Protein AF-A0A0C4F0B7-F1 (afdb_monomer_lite)

Foldseek 3Di:
DPDDQDADDLEEEAAADLQLDPDLVVSLVVLLSLQSRFDADDPVTWGKYKYKAFALDADPPDPCQPVPVQWAADDDPPDPPPPPDPPDPCPCSVVVSPDQKTWGKDFPPPPDPDDDPDPTDIDTGIGGHDYPCRVVVSNVVSCVVVVAAEEEPDPDDPDDPDDDFGKHKYWPDWDDDNRMTMTMITIHTD

Radius of gyration: 20.61 Å; chains: 1; bounding box: 49×37×73 Å

Sequence (190 aa):
LPFRSNLIFDFAISIATLHHLSTPERRLEAIKLLLSSVKPSHPSRTGRILIFVWAHEQGEKSRRKWAKGTLLPAPKLGSTASATSLEPDLENIEELANLQDVLVPWVLNNHADDKTTDKAKTYNRYYHLFREGELVELVKRAAESLELCFNQIDSNTPESPLSHQKDCCLIKGHGWEADNWWVEIELKTH

Secondary structure (DSSP, 8-state):
----TT--BSEEEEES-GGG--SHHHHHHHHHHHHHHBPPBBTTB--EEEEEEEBSS--TT-S--GGGTSSEEPPPTT-----S-----TT-HHHHHT-SEEEEEEE----------PPPPEEEEEEE-BPTTHHHHHHHHHHHHTT-EEEE--TT-------S---EEEEEEEEEETTEEEEEEEEE--

pLDDT: mean 78.86, std 17.58, range [38.69, 98.38]

Structure (mmCIF, N/CA/C/O backbone):
data_AF-A0A0C4F0B7-F1
#
_entry.id   AF-A0A0C4F0B7-F1
#
loop_
_atom_site.group_PDB
_atom_site.id
_atom_site.type_symbol
_atom_site.label_atom_id
_atom_site.label_alt_id
_atom_site.label_comp_id
_atom_site.label_asym_id
_atom_site.label_entity_id
_atom_site.label_seq_id
_atom_site.pdbx_PDB_ins_code
_atom_site.Cartn_x
_atom_site.Cartn_y
_atom_site.Cartn_z
_atom_site.occupancy
_atom_site.B_iso_or_equiv
_atom_site.auth_seq_id
_atom_site.auth_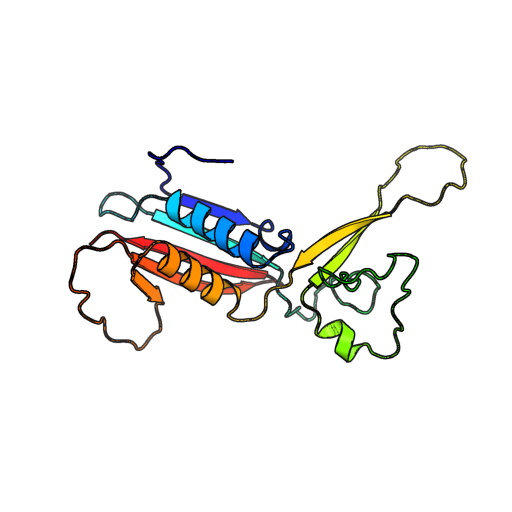comp_id
_atom_site.auth_asym_id
_atom_site.auth_atom_id
_atom_site.pdbx_PDB_model_num
ATOM 1 N N . LEU A 1 1 ? -7.246 12.871 -5.768 1.00 48.69 1 LEU A N 1
ATOM 2 C CA . LEU A 1 1 ? -8.590 13.469 -5.584 1.00 48.69 1 LEU A CA 1
ATOM 3 C C . LEU A 1 1 ? -8.616 14.058 -4.179 1.00 48.69 1 LEU A C 1
ATOM 5 O O . LEU A 1 1 ? -8.358 13.275 -3.274 1.00 48.69 1 LEU A O 1
ATOM 9 N N . PRO A 1 2 ? -8.830 15.368 -3.949 1.00 57.81 2 PRO A N 1
ATOM 10 C CA . PRO A 1 2 ? -8.998 15.846 -2.585 1.00 57.81 2 PRO A CA 1
ATOM 11 C C . PRO A 1 2 ? -10.421 15.501 -2.150 1.00 57.81 2 PRO A C 1
ATOM 13 O O . PRO A 1 2 ? -11.403 16.072 -2.629 1.00 57.81 2 PRO A O 1
ATOM 16 N N . PHE A 1 3 ? -10.531 14.481 -1.310 1.00 54.31 3 PHE A N 1
ATOM 17 C CA . PHE A 1 3 ? -11.787 14.132 -0.679 1.00 54.31 3 PHE A CA 1
ATOM 18 C C . PHE A 1 3 ? -12.158 15.226 0.353 1.00 54.31 3 PHE A C 1
ATOM 20 O O . PHE A 1 3 ? -11.281 15.889 0.906 1.00 54.31 3 PHE A O 1
ATOM 27 N N . ARG A 1 4 ? -13.456 15.487 0.560 1.00 54.03 4 ARG A N 1
ATOM 28 C CA . ARG A 1 4 ? -13.948 16.607 1.394 1.00 54.03 4 ARG A CA 1
ATOM 29 C C . ARG A 1 4 ? -13.562 16.433 2.873 1.00 54.03 4 ARG A C 1
ATOM 31 O O . ARG A 1 4 ? -13.409 15.323 3.342 1.00 54.03 4 ARG A O 1
ATOM 38 N N . SER A 1 5 ? -13.487 17.503 3.656 1.00 50.19 5 SER A N 1
ATOM 39 C CA . SER A 1 5 ? -13.136 17.451 5.092 1.00 50.19 5 SER A CA 1
ATOM 40 C C . SER A 1 5 ? -14.157 16.734 6.001 1.00 50.19 5 SER A C 1
ATOM 42 O O . SER A 1 5 ? -13.977 16.694 7.213 1.00 50.19 5 SER A O 1
ATOM 44 N N . ASN A 1 6 ? -15.231 16.167 5.442 1.00 58.88 6 ASN A N 1
ATOM 45 C CA . ASN A 1 6 ? -16.325 15.511 6.158 1.00 58.88 6 ASN A CA 1
ATOM 46 C C . ASN A 1 6 ? -16.545 14.041 5.737 1.00 58.88 6 ASN A C 1
ATOM 48 O O . ASN A 1 6 ? -17.692 13.603 5.666 1.00 58.88 6 ASN A O 1
ATOM 52 N N . LEU A 1 7 ? -15.488 13.291 5.399 1.00 63.59 7 LEU A N 1
ATOM 53 C CA . LEU A 1 7 ? -15.607 11.951 4.796 1.00 63.59 7 LEU A CA 1
ATOM 54 C C . LEU A 1 7 ? -16.152 10.863 5.725 1.00 63.59 7 LEU A C 1
ATOM 56 O O . LEU A 1 7 ? -16.103 10.938 6.949 1.00 63.59 7 LEU A O 1
ATOM 60 N N . ILE A 1 8 ? -16.774 9.877 5.071 1.00 70.25 8 ILE A N 1
ATOM 61 C CA . ILE A 1 8 ? -17.913 9.086 5.559 1.00 70.25 8 ILE A CA 1
ATOM 62 C C . ILE A 1 8 ? -17.734 7.593 5.222 1.00 70.25 8 ILE A C 1
ATOM 64 O O . ILE A 1 8 ? -18.722 6.871 5.169 1.00 70.25 8 ILE A O 1
ATOM 68 N N . PHE A 1 9 ? -16.526 7.113 4.924 1.00 87.31 9 PHE A N 1
ATOM 69 C CA . PHE A 1 9 ? -16.363 5.720 4.502 1.00 87.31 9 PHE A CA 1
ATOM 70 C C . PHE A 1 9 ? -16.172 4.789 5.699 1.00 87.31 9 PHE A C 1
ATOM 72 O O . PHE A 1 9 ? -15.381 5.082 6.594 1.00 87.31 9 PHE A O 1
ATOM 79 N N . ASP A 1 10 ? -16.879 3.661 5.688 1.00 89.19 10 ASP A N 1
ATOM 80 C CA . ASP A 1 10 ? -16.652 2.547 6.617 1.00 89.19 10 ASP A CA 1
ATOM 81 C C . ASP A 1 10 ? -15.453 1.683 6.163 1.00 89.19 10 ASP A C 1
ATOM 83 O O . ASP A 1 10 ? -14.787 1.026 6.963 1.00 89.19 10 ASP A O 1
ATOM 87 N N . PHE A 1 11 ? -15.136 1.692 4.862 1.00 92.44 11 PHE A N 1
ATOM 88 C CA . PHE A 1 11 ? -14.019 0.930 4.310 1.00 92.44 11 PHE A CA 1
ATOM 89 C C . PHE A 1 11 ? -13.284 1.647 3.171 1.00 92.44 11 PHE A C 1
ATOM 91 O O . PHE A 1 11 ? -13.884 2.400 2.403 1.00 92.44 11 PHE A O 1
ATOM 98 N N . ALA A 1 12 ? -11.991 1.353 3.018 1.00 94.00 12 ALA A N 1
ATOM 99 C CA . ALA A 1 12 ? -11.200 1.708 1.841 1.00 94.00 12 ALA A CA 1
ATOM 100 C C . ALA A 1 12 ? -10.333 0.532 1.370 1.00 94.00 12 ALA A C 1
ATOM 102 O O . ALA A 1 12 ? -9.819 -0.245 2.171 1.00 94.00 12 ALA A O 1
ATOM 103 N N . ILE A 1 13 ? -10.149 0.412 0.055 1.00 96.12 13 ILE A N 1
ATOM 104 C CA . ILE A 1 13 ? -9.278 -0.600 -0.552 1.00 96.12 13 ILE A CA 1
ATOM 105 C C . ILE A 1 13 ? -8.288 0.068 -1.504 1.00 96.12 13 ILE A C 1
ATOM 107 O O . ILE A 1 13 ? -8.651 0.953 -2.277 1.00 96.12 13 ILE A O 1
ATOM 111 N N . SER A 1 14 ? -7.031 -0.359 -1.454 1.00 97.06 14 SER A N 1
ATOM 112 C CA . SER A 1 14 ? -5.956 0.136 -2.311 1.00 97.06 14 SER A CA 1
ATOM 113 C C . SER A 1 14 ? -5.182 -1.048 -2.875 1.00 97.06 14 SER A C 1
ATOM 115 O O . SER A 1 14 ? -4.283 -1.583 -2.230 1.00 97.06 14 SER A O 1
ATOM 117 N N . ILE A 1 15 ? -5.577 -1.501 -4.066 1.00 96.56 15 ILE A N 1
ATOM 118 C CA 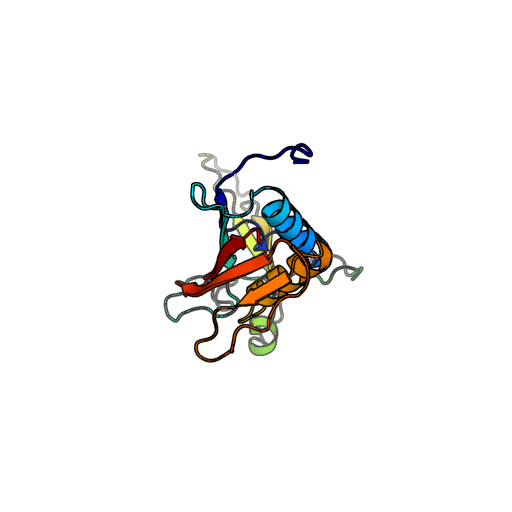. ILE A 1 15 ? -5.053 -2.723 -4.686 1.00 96.56 15 ILE A CA 1
ATOM 119 C C . ILE A 1 15 ? -4.206 -2.357 -5.897 1.00 96.56 15 ILE A C 1
ATOM 121 O O . ILE A 1 15 ? -4.723 -1.812 -6.869 1.00 96.56 15 ILE A O 1
ATOM 125 N N . ALA A 1 16 ? -2.916 -2.685 -5.850 1.00 92.25 16 ALA A N 1
ATOM 126 C CA . ALA A 1 16 ? -1.979 -2.501 -6.957 1.00 92.25 16 ALA A CA 1
ATOM 127 C C . ALA A 1 16 ? -1.878 -1.051 -7.484 1.00 92.25 16 ALA A C 1
ATOM 129 O O . ALA A 1 16 ? -1.759 -0.809 -8.682 1.00 92.25 16 ALA A O 1
ATOM 130 N N . THR A 1 17 ? -1.940 -0.070 -6.582 1.00 94.81 17 THR A N 1
ATOM 131 C CA . THR A 1 17 ? -1.864 1.362 -6.927 1.00 94.81 17 THR A CA 1
ATOM 132 C C . THR A 1 17 ? -0.620 2.035 -6.351 1.00 94.81 17 THR A C 1
ATOM 134 O O . THR A 1 17 ? 0.069 2.764 -7.059 1.00 94.81 17 THR A O 1
ATOM 137 N N . LEU A 1 18 ? -0.293 1.787 -5.079 1.00 96.31 18 LEU A N 1
ATOM 138 C CA . LEU A 1 18 ? 0.783 2.497 -4.373 1.00 96.31 18 LEU A CA 1
ATOM 139 C C . LEU A 1 18 ? 2.171 2.242 -4.955 1.00 96.31 18 LEU A C 1
ATOM 141 O O . LEU A 1 18 ? 2.994 3.154 -4.977 1.00 96.31 18 LEU A O 1
ATOM 145 N N . HIS A 1 19 ? 2.423 1.033 -5.459 1.00 94.75 19 HIS A N 1
ATOM 146 C CA . HIS A 1 19 ? 3.701 0.697 -6.083 1.00 94.75 19 HIS A CA 1
ATOM 147 C C . HIS A 1 19 ? 3.976 1.516 -7.352 1.00 94.75 19 HIS A C 1
ATOM 149 O O . HIS A 1 19 ? 5.110 1.577 -7.791 1.00 94.75 19 HIS A O 1
ATOM 155 N N . HIS A 1 20 ? 2.989 2.198 -7.934 1.00 95.25 20 HIS A N 1
ATOM 156 C CA . HIS A 1 20 ? 3.214 3.076 -9.084 1.00 95.25 20 HIS A CA 1
ATOM 157 C C . HIS A 1 20 ? 3.728 4.473 -8.713 1.00 95.25 20 HIS A C 1
ATOM 159 O O . HIS A 1 20 ? 4.054 5.270 -9.595 1.00 95.25 20 HIS A O 1
ATOM 165 N N . LEU A 1 21 ? 3.773 4.812 -7.424 1.00 95.81 21 LEU A N 1
ATOM 166 C CA . LEU A 1 21 ? 4.204 6.126 -6.962 1.00 95.81 21 LEU A CA 1
ATOM 167 C C . LEU A 1 21 ? 5.726 6.160 -6.804 1.00 95.81 21 LEU A C 1
ATOM 169 O O . LEU A 1 21 ? 6.298 5.488 -5.945 1.00 95.81 21 LEU A O 1
ATOM 173 N N . SER A 1 22 ? 6.357 6.999 -7.624 1.00 92.31 22 SER A N 1
ATOM 174 C CA . SER A 1 22 ? 7.811 7.046 -7.803 1.00 92.31 22 SER A CA 1
ATOM 175 C C . SER A 1 22 ? 8.615 7.676 -6.684 1.00 92.31 22 SER A C 1
ATOM 177 O O . SER A 1 22 ? 9.839 7.635 -6.732 1.00 92.31 22 SER A O 1
ATOM 179 N N . THR A 1 23 ? 7.962 8.295 -5.702 1.00 93.88 23 THR A N 1
ATOM 180 C CA . THR A 1 23 ? 8.671 8.913 -4.581 1.00 93.88 23 THR A CA 1
ATOM 181 C C . THR A 1 23 ? 8.103 8.418 -3.253 1.00 93.88 23 THR A C 1
ATOM 183 O O . THR A 1 23 ? 6.882 8.215 -3.154 1.00 93.88 23 THR A O 1
ATOM 186 N N . PRO A 1 24 ? 8.954 8.223 -2.229 1.00 95.44 24 PRO A N 1
ATOM 187 C CA . PRO A 1 24 ? 8.506 7.834 -0.894 1.00 95.44 24 PRO A CA 1
ATOM 188 C C . PRO A 1 24 ? 7.462 8.793 -0.312 1.00 95.44 24 PRO A C 1
ATOM 190 O O . PRO A 1 24 ? 6.503 8.355 0.318 1.00 95.44 24 PRO A O 1
ATOM 193 N N . GLU A 1 25 ? 7.592 10.093 -0.578 1.00 96.50 25 GLU A N 1
ATOM 194 C CA . GLU A 1 25 ? 6.699 11.142 -0.072 1.00 96.50 25 GLU A CA 1
ATOM 195 C C . GLU A 1 25 ? 5.295 10.989 -0.655 1.00 96.50 25 GLU A C 1
ATOM 197 O O . GLU A 1 25 ? 4.304 11.096 0.063 1.00 96.50 25 GLU A O 1
ATOM 202 N N . ARG A 1 26 ? 5.192 10.670 -1.952 1.00 96.38 26 ARG A N 1
ATOM 203 C CA . ARG A 1 26 ? 3.898 10.410 -2.595 1.00 96.38 26 ARG A CA 1
ATOM 204 C C . ARG A 1 26 ? 3.251 9.139 -2.057 1.00 96.38 26 ARG A C 1
ATOM 206 O O . ARG A 1 26 ? 2.032 9.118 -1.907 1.00 96.38 26 ARG A O 1
ATOM 213 N N . ARG A 1 27 ? 4.041 8.098 -1.760 1.00 97.56 27 ARG A N 1
ATOM 214 C CA . ARG A 1 27 ? 3.538 6.869 -1.119 1.00 97.56 27 ARG A CA 1
ATOM 215 C C . ARG A 1 27 ? 2.996 7.163 0.277 1.00 97.56 27 ARG A C 1
ATOM 217 O O . ARG A 1 27 ? 1.876 6.761 0.574 1.00 97.56 27 ARG A O 1
ATOM 224 N N . LEU A 1 28 ? 3.741 7.916 1.085 1.00 97.69 28 LEU A N 1
ATOM 225 C CA . LEU A 1 28 ? 3.319 8.338 2.421 1.00 97.69 28 LEU A CA 1
ATOM 226 C C . LEU A 1 28 ? 2.022 9.155 2.370 1.00 97.69 28 LEU A C 1
ATOM 228 O O . LEU A 1 28 ? 1.069 8.843 3.079 1.00 97.69 28 LEU A O 1
ATOM 232 N N . GLU A 1 29 ? 1.954 10.157 1.493 1.00 96.69 29 GLU A N 1
ATOM 233 C CA . GLU A 1 29 ? 0.767 11.003 1.351 1.00 96.69 29 GLU A CA 1
ATOM 234 C C . GLU A 1 29 ? -0.460 10.207 0.886 1.00 96.69 29 GLU A C 1
ATOM 236 O O . GLU A 1 29 ? -1.566 10.429 1.370 1.00 96.69 29 GLU A O 1
ATOM 241 N N . ALA A 1 30 ? -0.280 9.220 0.006 1.00 96.25 30 ALA A N 1
ATOM 242 C CA . ALA A 1 30 ? -1.370 8.342 -0.405 1.00 96.25 30 ALA A CA 1
ATOM 243 C C . ALA A 1 30 ? -1.920 7.498 0.760 1.00 96.25 30 ALA A C 1
ATOM 245 O O . ALA A 1 30 ? -3.137 7.346 0.867 1.00 96.25 30 ALA A O 1
ATOM 246 N N . ILE A 1 31 ? -1.060 6.993 1.655 1.00 96.88 31 ILE A N 1
ATOM 247 C CA . ILE A 1 31 ? -1.516 6.299 2.870 1.00 96.88 31 ILE A CA 1
ATOM 248 C C . ILE A 1 31 ? -2.231 7.261 3.817 1.00 96.88 31 ILE A C 1
ATOM 250 O O . ILE A 1 31 ? -3.301 6.923 4.317 1.00 96.88 31 ILE A O 1
ATOM 254 N N . LYS A 1 32 ? -1.697 8.470 4.028 1.00 94.81 32 LYS A N 1
ATOM 255 C CA . LYS A 1 32 ? -2.361 9.494 4.850 1.00 94.81 32 LYS A CA 1
ATOM 256 C C . LYS A 1 32 ? -3.768 9.783 4.338 1.00 94.81 32 LYS A C 1
ATOM 258 O O . LYS A 1 32 ? -4.714 9.780 5.116 1.00 94.81 32 LYS A O 1
ATOM 263 N N . LEU A 1 33 ? -3.928 9.939 3.023 1.00 92.88 33 LEU A N 1
ATOM 264 C CA . LEU A 1 33 ? -5.240 10.132 2.409 1.00 92.88 33 LEU A CA 1
ATOM 265 C C . LEU A 1 33 ? -6.180 8.945 2.647 1.00 92.88 33 LEU A C 1
ATOM 267 O O . LEU A 1 33 ? -7.361 9.174 2.893 1.00 92.88 33 LEU A O 1
ATOM 271 N N . LEU A 1 34 ? -5.695 7.698 2.604 1.00 93.19 34 LEU A N 1
ATOM 272 C CA . LEU A 1 34 ? -6.512 6.523 2.936 1.00 93.19 34 LEU A CA 1
ATOM 273 C C . LEU A 1 34 ? -6.967 6.553 4.400 1.00 93.19 34 LEU A C 1
ATOM 275 O O . LEU A 1 34 ? -8.160 6.402 4.659 1.00 93.19 34 LEU A O 1
ATOM 279 N N . LEU A 1 35 ? -6.041 6.803 5.332 1.00 92.25 35 LEU A N 1
ATOM 280 C CA . LEU A 1 35 ? -6.327 6.882 6.768 1.00 92.25 35 LEU A CA 1
ATOM 281 C C . LEU A 1 35 ? -7.336 7.996 7.078 1.00 92.25 35 LEU A C 1
ATOM 283 O O . LEU A 1 35 ? -8.320 7.756 7.766 1.00 92.25 35 LEU A O 1
ATOM 287 N N . SER A 1 36 ? -7.161 9.191 6.511 1.00 89.69 36 SER A N 1
ATOM 288 C CA . SER A 1 36 ? -8.070 10.327 6.728 1.00 89.69 36 SER A CA 1
ATOM 289 C C . SER A 1 36 ? -9.425 10.197 6.020 1.00 89.69 36 SER A C 1
ATOM 291 O O . SER A 1 36 ? -10.319 11.007 6.263 1.00 89.69 36 SER A O 1
ATOM 293 N N . SER A 1 37 ? -9.595 9.221 5.122 1.00 88.44 37 SER A N 1
ATOM 294 C CA . SER A 1 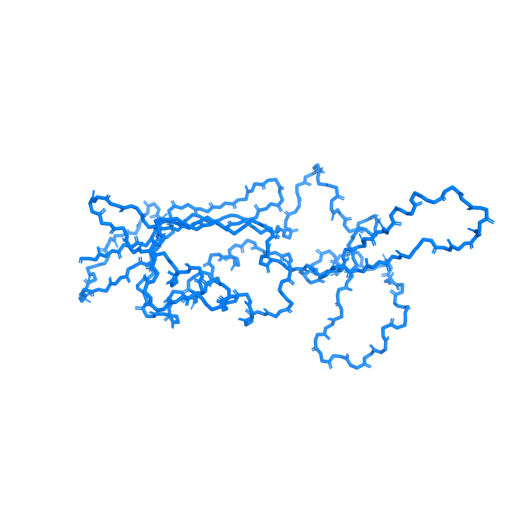37 ? -10.852 9.025 4.387 1.00 88.44 37 SER A CA 1
ATOM 295 C C . SER A 1 37 ? -11.838 8.100 5.109 1.00 88.44 37 SER A C 1
ATOM 297 O O . SER A 1 37 ? -13.034 8.141 4.809 1.00 88.44 37 SER A O 1
ATOM 299 N N . VAL A 1 38 ? -11.362 7.267 6.038 1.00 89.44 38 VAL A N 1
ATOM 300 C CA . VAL A 1 38 ? -12.164 6.245 6.724 1.00 89.44 38 VAL A CA 1
ATOM 301 C C . VAL A 1 38 ? -12.500 6.693 8.143 1.00 89.44 38 VAL A C 1
ATOM 303 O O . VAL A 1 38 ? -11.660 7.236 8.853 1.00 89.44 38 VAL A O 1
ATOM 306 N N . LYS A 1 39 ? -13.747 6.473 8.568 1.00 83.31 39 LYS A N 1
ATOM 307 C CA . LYS A 1 39 ? -14.171 6.771 9.940 1.00 83.31 39 LYS A CA 1
ATOM 308 C C . LYS A 1 39 ? -13.570 5.765 10.914 1.00 83.31 39 LYS A C 1
ATOM 310 O O . LYS A 1 39 ? -13.552 4.584 10.585 1.00 83.31 39 LYS A O 1
ATOM 315 N N . PRO A 1 40 ? -13.169 6.173 12.124 1.00 82.75 40 PRO A N 1
ATOM 316 C CA . PRO A 1 40 ? -12.826 5.216 13.162 1.00 82.75 40 PRO A CA 1
ATOM 317 C C . PRO A 1 40 ? -13.995 4.280 13.499 1.00 82.75 40 PRO A C 1
ATOM 319 O O . PRO A 1 40 ? -15.169 4.648 13.410 1.00 82.75 40 PRO A O 1
ATOM 322 N N . SER A 1 41 ? -13.658 3.057 13.896 1.00 77.44 41 SER A N 1
ATOM 323 C CA . SER A 1 41 ? -14.613 2.032 14.305 1.00 77.44 41 SER A CA 1
ATOM 324 C C . SER A 1 41 ? -15.320 2.439 15.593 1.00 77.44 41 SER A C 1
ATOM 326 O O . SER A 1 41 ? -14.688 2.859 16.560 1.00 77.44 41 SER A O 1
ATOM 328 N N . HIS A 1 42 ? -16.633 2.233 15.604 1.00 74.88 42 HIS A N 1
ATOM 329 C CA . HIS A 1 42 ? -17.564 2.470 16.705 1.00 74.88 42 HIS A CA 1
ATOM 330 C C . HIS A 1 42 ? -18.389 1.182 16.909 1.00 74.88 42 HIS A C 1
ATOM 332 O O . HIS A 1 42 ? -18.514 0.411 15.959 1.00 74.88 42 HIS A O 1
ATOM 338 N N . PRO A 1 43 ? -19.031 0.919 18.063 1.00 74.06 43 PRO A N 1
ATOM 339 C CA . PRO A 1 43 ? -19.864 -0.278 18.262 1.00 74.06 43 PRO A CA 1
ATOM 340 C C . PRO A 1 43 ? -20.860 -0.633 17.139 1.00 74.06 43 PRO A C 1
ATOM 342 O O . PRO A 1 43 ? -21.248 -1.787 16.998 1.00 74.06 43 PRO A O 1
ATOM 345 N N . SER A 1 44 ? -21.271 0.345 16.329 1.00 72.50 44 SER A N 1
ATOM 346 C CA . SER A 1 44 ? -22.207 0.183 15.213 1.00 72.50 44 SER A CA 1
ATOM 347 C C . SER A 1 44 ? -21.579 0.282 13.811 1.00 72.50 44 SER A C 1
ATOM 349 O O . SER A 1 44 ? -22.319 0.211 12.832 1.00 72.50 44 SER A O 1
ATOM 351 N N . ARG A 1 45 ? -20.266 0.537 13.680 1.00 75.62 45 ARG A N 1
ATOM 352 C CA . ARG A 1 45 ? -19.569 0.765 12.397 1.00 75.62 45 ARG A CA 1
ATOM 353 C C . ARG A 1 45 ? -18.119 0.304 12.446 1.00 75.62 45 ARG A C 1
ATOM 355 O O . ARG A 1 45 ? -17.430 0.505 13.438 1.00 75.62 45 ARG A O 1
ATOM 362 N N . THR A 1 46 ? -17.630 -0.240 11.345 1.00 80.75 46 THR A N 1
ATOM 363 C CA . THR A 1 46 ? -16.216 -0.592 11.191 1.00 80.75 46 THR A CA 1
ATOM 364 C C . THR A 1 46 ? -15.510 0.468 10.367 1.00 80.75 46 THR A C 1
ATOM 366 O O . THR A 1 46 ? -16.086 0.946 9.399 1.00 80.75 46 THR A O 1
ATOM 369 N N . GLY A 1 47 ? -14.274 0.786 10.726 1.00 90.56 47 GLY A N 1
ATOM 370 C CA . GLY A 1 47 ? -13.378 1.651 9.975 1.00 90.56 47 GLY A CA 1
ATOM 371 C C . GLY A 1 47 ? -12.184 0.866 9.480 1.00 90.56 47 GLY A C 1
ATOM 372 O O . GLY A 1 47 ? -11.195 0.780 10.205 1.00 90.56 47 GLY A O 1
ATOM 373 N N . ARG A 1 48 ? -12.273 0.244 8.299 1.00 93.50 48 ARG A N 1
ATOM 374 C CA . ARG A 1 48 ? -11.233 -0.685 7.825 1.00 93.50 48 ARG A CA 1
ATOM 375 C C . ARG A 1 48 ? -10.586 -0.285 6.515 1.00 93.50 48 ARG A C 1
ATOM 377 O O . ARG A 1 48 ? -11.227 0.241 5.614 1.00 93.50 48 ARG A O 1
ATOM 384 N N . ILE A 1 49 ? -9.301 -0.579 6.389 1.00 96.50 49 ILE A N 1
ATOM 385 C CA . ILE A 1 49 ? -8.536 -0.298 5.177 1.00 96.50 49 ILE A CA 1
ATOM 386 C C . ILE A 1 49 ? -7.750 -1.544 4.796 1.00 96.50 49 ILE A C 1
ATOM 388 O O . ILE A 1 49 ? -7.089 -2.137 5.643 1.00 96.50 49 ILE A O 1
ATOM 392 N N . LEU A 1 50 ? -7.806 -1.922 3.521 1.00 97.81 50 LEU A N 1
ATOM 393 C CA . LEU A 1 50 ? -7.024 -3.021 2.964 1.00 97.81 50 LEU A CA 1
ATOM 394 C C . LEU A 1 50 ? -6.104 -2.503 1.866 1.00 97.81 50 LEU A C 1
ATOM 396 O O . LEU A 1 50 ? -6.551 -1.834 0.931 1.00 97.81 50 LEU A O 1
ATOM 400 N N . ILE A 1 51 ? -4.821 -2.828 1.959 1.00 98.38 51 ILE A N 1
ATOM 401 C CA . ILE A 1 51 ? -3.812 -2.375 1.002 1.00 98.38 51 ILE A CA 1
ATOM 402 C C . ILE A 1 51 ? -3.045 -3.579 0.471 1.00 98.38 51 ILE A C 1
ATOM 404 O O . ILE A 1 51 ? -2.602 -4.402 1.261 1.00 98.38 51 ILE A O 1
ATOM 408 N N . PHE A 1 52 ? -2.867 -3.649 -0.851 1.00 97.56 52 PHE A N 1
ATOM 409 C CA . PHE A 1 52 ? -2.056 -4.649 -1.551 1.00 97.56 52 PHE A CA 1
ATOM 410 C C . PHE A 1 52 ? -1.053 -3.971 -2.487 1.00 97.56 52 PHE A C 1
ATOM 412 O O . PHE A 1 52 ? -1.428 -3.172 -3.355 1.00 97.56 52 PHE A O 1
ATOM 419 N N . VAL A 1 53 ? 0.221 -4.333 -2.353 1.00 96.94 53 VAL A N 1
ATOM 420 C CA . VAL A 1 53 ? 1.338 -3.814 -3.158 1.00 96.94 53 VAL A CA 1
ATOM 421 C C . VAL A 1 53 ? 2.233 -4.950 -3.641 1.00 96.94 53 VAL A C 1
ATOM 423 O O . VAL A 1 53 ? 2.195 -6.046 -3.097 1.00 96.94 53 VAL A O 1
ATOM 426 N N . TRP A 1 54 ? 3.041 -4.698 -4.673 1.00 94.50 54 TRP A N 1
ATOM 427 C CA . TRP A 1 54 ? 3.936 -5.731 -5.196 1.00 94.50 54 TRP A CA 1
ATOM 428 C C . TRP A 1 54 ? 5.088 -5.943 -4.225 1.00 94.50 54 TRP A C 1
ATOM 430 O O . TRP A 1 54 ? 5.660 -4.967 -3.739 1.00 94.50 54 TRP A O 1
ATOM 440 N N . ALA A 1 55 ? 5.418 -7.206 -3.980 1.00 92.50 55 ALA A N 1
ATOM 441 C CA . ALA A 1 55 ? 6.560 -7.598 -3.177 1.00 92.50 55 ALA A CA 1
ATOM 442 C C . ALA A 1 55 ? 7.840 -7.639 -4.017 1.00 92.50 55 ALA A C 1
ATOM 444 O O . ALA A 1 55 ? 7.829 -7.984 -5.203 1.00 92.50 55 ALA A O 1
ATOM 445 N N . HIS A 1 56 ? 8.948 -7.296 -3.374 1.00 89.12 56 HIS A N 1
ATOM 446 C CA . HIS A 1 56 ? 10.290 -7.545 -3.875 1.00 89.12 56 HIS A CA 1
ATOM 447 C C . HIS A 1 56 ? 10.598 -9.047 -3.834 1.00 89.12 56 HIS A C 1
ATOM 449 O O . HIS A 1 56 ? 11.171 -9.603 -4.768 1.00 89.12 56 HIS A O 1
ATOM 455 N N . GLU A 1 57 ? 10.156 -9.720 -2.775 1.00 83.00 57 GLU A N 1
ATOM 456 C CA . GLU A 1 57 ? 10.216 -11.161 -2.592 1.00 83.00 57 GLU A CA 1
ATOM 457 C C . GLU A 1 57 ? 9.235 -11.840 -3.558 1.00 83.00 57 GLU A C 1
ATOM 459 O O . GLU A 1 57 ? 8.013 -11.709 -3.444 1.00 83.00 57 GLU A O 1
ATOM 464 N N . GLN A 1 58 ? 9.781 -12.564 -4.534 1.00 76.69 58 GLN A N 1
ATOM 465 C CA . GLN A 1 58 ? 9.010 -13.276 -5.549 1.00 76.69 58 GLN A CA 1
ATOM 466 C C . GLN A 1 58 ? 9.042 -14.780 -5.283 1.00 76.69 58 GLN A C 1
ATOM 468 O O . GLN A 1 58 ? 10.107 -15.370 -5.108 1.00 76.69 58 GLN A O 1
ATOM 473 N N . GLY A 1 59 ? 7.875 -15.420 -5.306 1.00 69.88 59 GLY A N 1
ATOM 474 C CA . GLY A 1 59 ? 7.745 -16.860 -5.146 1.00 69.88 59 GLY A CA 1
ATOM 475 C C . GLY A 1 59 ? 8.313 -17.643 -6.333 1.00 69.88 59 GLY A C 1
ATOM 476 O O . GLY A 1 59 ? 8.499 -17.130 -7.440 1.00 69.88 59 GLY A O 1
ATOM 477 N N . GLU A 1 60 ? 8.526 -18.945 -6.139 1.00 67.69 60 GLU A N 1
ATOM 478 C CA . GLU A 1 60 ? 9.127 -19.832 -7.147 1.00 67.69 60 GLU A CA 1
ATOM 479 C C . GLU A 1 60 ? 8.385 -19.816 -8.493 1.00 67.69 60 GLU A C 1
ATOM 481 O O . GLU A 1 60 ? 9.015 -19.816 -9.557 1.00 67.69 60 GLU A O 1
ATOM 486 N N . LYS A 1 61 ? 7.047 -19.739 -8.438 1.00 68.50 61 LYS A N 1
ATOM 487 C CA . LYS A 1 61 ? 6.135 -19.695 -9.594 1.00 68.50 61 LYS A CA 1
ATOM 488 C C . LYS A 1 61 ? 5.987 -18.299 -10.211 1.00 68.50 61 LYS A C 1
ATOM 490 O O . LYS A 1 61 ? 5.226 -18.142 -11.169 1.00 68.50 61 LYS A O 1
ATOM 495 N N . SER A 1 62 ? 6.682 -17.288 -9.687 1.00 69.06 62 SER A N 1
ATOM 496 C CA . SER A 1 62 ? 6.547 -15.920 -10.172 1.00 69.06 62 SER A CA 1
ATOM 497 C C . SER A 1 62 ? 7.016 -15.788 -11.618 1.00 69.06 62 SER A C 1
ATOM 499 O O . SER A 1 62 ? 8.097 -16.243 -12.004 1.00 69.06 62 SER A O 1
ATOM 501 N N . ARG A 1 63 ? 6.198 -15.113 -12.429 1.00 66.56 63 ARG A N 1
ATOM 502 C CA . ARG A 1 63 ? 6.548 -14.720 -13.803 1.00 66.56 63 ARG A CA 1
ATOM 503 C C . ARG A 1 63 ? 7.349 -13.410 -13.850 1.00 66.56 63 ARG A C 1
ATOM 505 O O . ARG A 1 63 ? 7.761 -13.005 -14.932 1.00 66.56 63 ARG A O 1
ATOM 512 N N . ARG A 1 64 ? 7.566 -12.752 -12.703 1.00 67.06 64 ARG A N 1
ATOM 513 C CA . ARG A 1 64 ? 8.122 -11.390 -12.581 1.00 67.06 64 ARG A CA 1
ATOM 514 C C . ARG A 1 64 ? 9.643 -11.353 -12.371 1.00 67.06 64 ARG A C 1
ATOM 516 O O . ARG A 1 64 ? 10.174 -10.336 -11.942 1.00 67.06 64 ARG A O 1
ATOM 523 N N . LYS A 1 65 ? 10.347 -12.441 -12.691 1.00 65.31 65 LYS A N 1
ATOM 524 C CA . LYS A 1 65 ? 11.787 -12.573 -12.430 1.00 65.31 65 LYS A CA 1
ATOM 525 C C . LYS A 1 65 ? 12.618 -11.657 -13.333 1.00 65.31 65 LYS A C 1
ATOM 527 O O . LYS A 1 65 ? 12.364 -11.567 -14.535 1.00 65.31 65 LYS A O 1
ATOM 532 N N . TRP A 1 66 ? 13.666 -11.073 -12.754 1.00 61.75 66 TRP A N 1
ATOM 533 C CA . TRP A 1 66 ? 14.687 -10.262 -13.433 1.00 61.75 66 TRP A CA 1
ATOM 534 C C . TRP A 1 66 ? 15.290 -10.953 -14.669 1.00 61.75 66 TRP A C 1
ATOM 536 O O . TRP A 1 66 ? 15.504 -10.321 -15.698 1.00 61.75 66 TRP A O 1
ATOM 546 N N . ALA A 1 67 ? 15.446 -12.279 -14.618 1.00 51.19 67 ALA A N 1
ATOM 547 C CA . ALA A 1 67 ? 16.121 -13.098 -15.630 1.00 51.19 67 ALA A CA 1
ATOM 548 C C . ALA A 1 67 ? 15.467 -13.153 -17.034 1.00 51.19 67 ALA A C 1
ATOM 550 O O . ALA A 1 67 ? 15.963 -13.868 -17.901 1.00 51.19 67 ALA A O 1
ATOM 551 N N . LYS A 1 68 ? 14.347 -12.459 -17.285 1.00 57.91 68 LYS A N 1
ATOM 552 C CA . LYS A 1 68 ? 13.674 -12.440 -18.603 1.00 57.91 68 LYS A CA 1
ATOM 553 C C . LYS A 1 68 ? 13.492 -11.043 -19.206 1.00 57.91 68 LYS A C 1
ATOM 555 O O . LYS A 1 68 ? 12.705 -10.895 -20.135 1.00 57.91 68 LYS A O 1
ATOM 560 N N . GLY A 1 69 ? 14.157 -10.016 -18.669 1.00 61.00 69 GLY A N 1
ATOM 561 C CA . GLY A 1 69 ? 13.958 -8.630 -19.122 1.00 61.00 69 GLY A CA 1
ATOM 562 C C . GLY A 1 69 ? 12.566 -8.069 -18.789 1.00 61.00 69 GLY A C 1
ATOM 563 O O . GLY A 1 69 ? 12.159 -7.042 -19.323 1.00 61.00 69 GLY A O 1
ATOM 564 N N . THR A 1 70 ? 11.820 -8.747 -17.908 1.00 71.38 70 THR A N 1
ATOM 565 C CA . THR A 1 70 ? 10.497 -8.311 -17.435 1.00 71.38 70 THR A CA 1
ATOM 566 C C . THR A 1 70 ? 10.599 -7.101 -16.505 1.00 71.38 70 THR A C 1
ATOM 568 O O . THR A 1 70 ? 9.671 -6.295 -16.447 1.00 71.38 70 THR A O 1
ATOM 571 N N . LEU A 1 71 ? 11.712 -6.991 -15.774 1.00 81.44 71 LEU A N 1
ATOM 572 C CA . LEU A 1 71 ? 12.031 -5.882 -14.882 1.00 81.44 71 LEU A CA 1
ATOM 573 C C . LEU A 1 71 ? 13.326 -5.234 -15.363 1.00 81.44 71 LEU A C 1
ATOM 575 O O . LEU A 1 71 ? 14.332 -5.915 -15.545 1.00 81.44 71 LEU A O 1
ATOM 579 N N . LEU A 1 72 ? 13.276 -3.926 -15.574 1.00 84.88 72 LEU A N 1
ATOM 580 C CA . LEU A 1 72 ? 14.421 -3.097 -15.928 1.00 84.88 72 LEU A CA 1
ATOM 581 C C . LEU A 1 72 ? 14.727 -2.154 -14.755 1.00 84.88 72 LEU A C 1
ATOM 583 O O . LEU A 1 72 ? 13.794 -1.752 -14.060 1.00 84.88 72 LEU A O 1
ATOM 587 N N . PRO A 1 73 ? 15.985 -1.760 -14.517 1.00 86.00 73 PRO A N 1
ATOM 588 C CA . PRO A 1 73 ? 16.311 -0.800 -13.466 1.00 86.00 73 PRO A CA 1
ATOM 589 C C . PRO A 1 73 ? 15.667 0.566 -13.750 1.00 86.00 73 PRO A C 1
ATOM 591 O O . PRO A 1 73 ? 15.762 1.089 -14.863 1.00 86.00 73 PRO A O 1
ATOM 594 N N . ALA A 1 74 ? 15.012 1.169 -12.753 1.00 85.69 74 ALA A N 1
ATOM 595 C CA . ALA A 1 74 ? 14.523 2.537 -12.885 1.00 85.69 74 ALA A CA 1
ATOM 596 C C . ALA A 1 74 ? 15.664 3.557 -12.679 1.00 85.69 74 ALA A C 1
ATOM 598 O O . ALA A 1 74 ? 16.515 3.363 -11.807 1.00 85.69 74 ALA A O 1
ATOM 599 N N . PRO A 1 75 ? 15.690 4.673 -13.434 1.00 81.50 75 PRO A N 1
ATOM 600 C CA . PRO A 1 75 ? 16.654 5.744 -13.208 1.00 81.50 75 PRO A CA 1
ATOM 601 C C . PRO A 1 75 ? 16.527 6.324 -11.796 1.00 81.50 75 PRO A C 1
ATOM 603 O O . PRO A 1 75 ? 15.419 6.583 -11.322 1.00 81.50 75 PRO A O 1
ATOM 606 N N . LYS A 1 76 ? 17.662 6.595 -11.141 1.00 76.62 76 LYS A N 1
ATOM 607 C CA . LYS A 1 76 ? 17.667 7.293 -9.849 1.00 76.62 76 LYS A CA 1
ATOM 608 C C . LYS A 1 76 ? 17.178 8.731 -10.035 1.00 76.62 76 LYS A C 1
ATOM 610 O O . LYS A 1 76 ? 17.678 9.458 -10.896 1.00 76.62 76 LYS A O 1
ATOM 615 N N . LEU A 1 77 ? 16.221 9.148 -9.207 1.00 66.25 77 LEU A N 1
ATOM 616 C CA . LEU A 1 77 ? 15.677 10.505 -9.222 1.00 66.25 77 LEU A CA 1
ATOM 617 C C . LEU A 1 77 ? 16.808 11.520 -8.964 1.00 66.25 77 LEU A C 1
ATOM 619 O O . LEU A 1 77 ? 17.488 11.442 -7.945 1.00 66.25 77 LEU A O 1
ATOM 623 N N . GLY A 1 78 ? 17.034 12.443 -9.904 1.00 60.69 78 GLY A N 1
ATOM 624 C CA . GLY A 1 78 ? 18.109 13.444 -9.829 1.00 60.69 78 GLY A CA 1
ATOM 625 C C 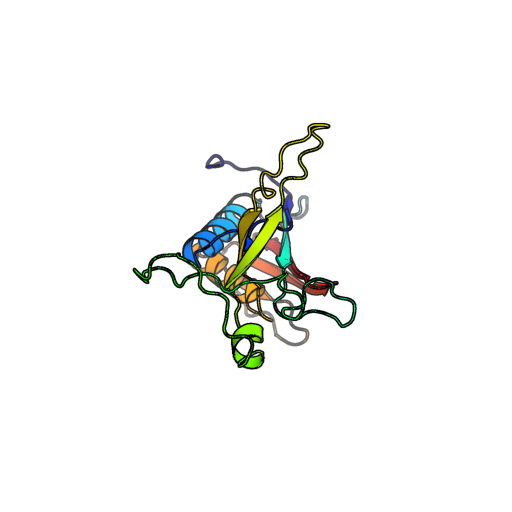. GLY A 1 78 ? 19.394 13.091 -10.589 1.00 60.69 78 GLY A C 1
ATOM 626 O O . GLY A 1 78 ? 20.287 13.931 -10.675 1.00 60.69 78 GLY A O 1
ATOM 627 N N . SER A 1 79 ? 19.493 11.900 -11.191 1.00 57.53 79 SER A N 1
ATOM 628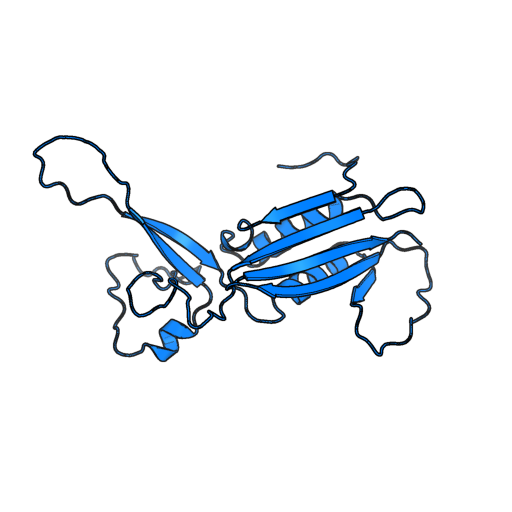 C CA . SER A 1 79 ? 20.570 11.604 -12.139 1.00 57.53 79 SER A CA 1
ATOM 629 C C . SER A 1 79 ? 20.251 12.228 -13.502 1.00 57.53 79 SER A C 1
ATOM 631 O O . SER A 1 79 ? 19.239 11.909 -14.119 1.00 57.53 79 SER A O 1
ATOM 633 N N . THR A 1 80 ? 21.114 13.126 -13.977 1.00 49.06 80 THR A N 1
ATOM 634 C CA . THR A 1 80 ? 21.028 13.771 -15.302 1.00 49.06 80 THR A CA 1
ATOM 635 C C . THR A 1 80 ? 21.531 12.877 -16.441 1.00 49.06 80 THR A C 1
ATOM 637 O O . THR A 1 80 ? 21.714 13.351 -17.563 1.00 49.06 80 THR A O 1
ATOM 640 N N . ALA A 1 81 ? 21.764 11.587 -16.183 1.00 49.75 81 ALA A N 1
ATOM 641 C CA . ALA A 1 81 ? 22.169 10.648 -17.215 1.00 49.75 81 ALA A CA 1
ATOM 642 C C . ALA A 1 81 ? 21.033 10.478 -18.235 1.00 49.75 81 ALA A C 1
ATOM 644 O O . ALA A 1 81 ? 19.939 10.014 -17.910 1.00 49.75 81 ALA A O 1
ATOM 645 N N . SER A 1 82 ? 21.304 10.900 -19.473 1.00 43.47 82 SER A N 1
ATOM 646 C CA . SER A 1 82 ? 20.412 10.750 -20.619 1.00 43.47 82 SER A CA 1
ATOM 647 C C . SER A 1 82 ? 19.921 9.305 -20.709 1.00 43.47 82 SER A C 1
ATOM 649 O O . SER A 1 82 ? 20.731 8.383 -20.783 1.00 43.47 82 SER A O 1
ATOM 651 N N . ALA A 1 83 ? 18.598 9.114 -20.723 1.00 48.88 83 ALA A N 1
ATOM 652 C CA . ALA A 1 83 ? 17.906 7.825 -20.833 1.00 48.88 83 ALA A CA 1
ATOM 653 C C . ALA A 1 83 ? 18.049 7.178 -22.229 1.00 48.88 83 ALA A C 1
ATOM 655 O O . ALA A 1 83 ? 17.118 6.580 -22.767 1.00 48.88 83 ALA A O 1
ATOM 656 N N . THR A 1 84 ? 19.213 7.335 -22.850 1.00 38.69 84 THR A N 1
ATOM 657 C CA . THR A 1 84 ? 19.587 6.720 -24.116 1.00 38.69 84 THR A CA 1
ATOM 658 C C . THR A 1 84 ? 20.285 5.407 -23.807 1.00 38.69 84 THR A C 1
ATOM 660 O O . THR A 1 84 ? 21.464 5.393 -23.471 1.00 38.69 84 THR A O 1
ATOM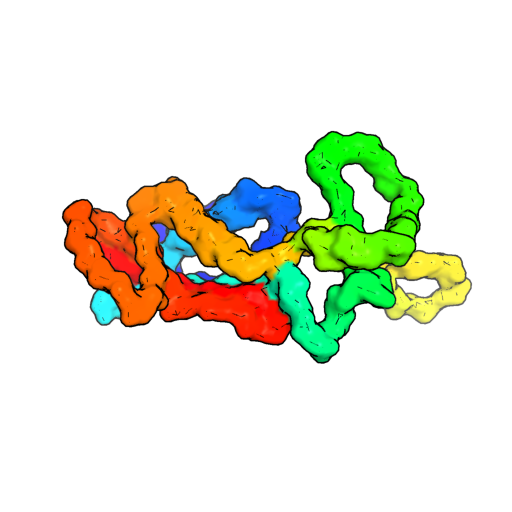 663 N N . SER A 1 85 ? 19.524 4.315 -23.931 1.00 49.81 85 SER A N 1
ATOM 664 C CA . SER A 1 85 ? 20.027 2.945 -24.118 1.00 49.81 85 SER A CA 1
ATOM 665 C C . SER A 1 85 ? 21.075 2.492 -23.094 1.00 49.81 85 SER A C 1
ATOM 667 O O . SER A 1 85 ? 22.230 2.250 -23.431 1.00 49.81 85 SER A O 1
ATOM 669 N N . LEU A 1 86 ? 20.643 2.335 -21.842 1.00 49.72 86 LEU A N 1
ATOM 670 C CA . LEU A 1 86 ? 21.297 1.422 -20.909 1.00 49.72 86 LEU A CA 1
ATOM 671 C C . LEU A 1 86 ? 20.709 0.035 -21.176 1.00 49.72 86 LEU A C 1
ATOM 673 O O . LEU A 1 86 ? 19.696 -0.331 -20.583 1.00 49.72 86 LEU A O 1
ATOM 677 N N . GLU A 1 87 ? 21.294 -0.707 -22.115 1.00 53.59 87 GLU A N 1
ATOM 678 C CA . GLU A 1 87 ? 21.220 -2.166 -22.020 1.00 53.59 87 GLU A CA 1
ATOM 679 C C . GLU A 1 87 ? 21.880 -2.501 -20.676 1.00 53.59 87 GLU A C 1
ATOM 681 O O . GLU A 1 87 ? 23.050 -2.148 -20.491 1.00 53.59 87 GLU A O 1
ATOM 686 N N . PRO A 1 88 ? 21.140 -3.024 -19.682 1.00 52.75 88 PRO A N 1
ATOM 687 C CA . PRO A 1 88 ? 21.745 -3.347 -18.404 1.00 52.75 88 PRO A CA 1
ATOM 688 C C . PRO A 1 88 ? 22.837 -4.376 -18.672 1.00 52.75 88 PRO A C 1
ATOM 690 O O . PRO A 1 88 ? 22.581 -5.384 -19.330 1.00 52.75 88 PRO A O 1
ATOM 693 N N . ASP A 1 89 ? 24.047 -4.103 -18.194 1.00 51.75 89 ASP A N 1
ATOM 694 C CA . ASP A 1 89 ? 25.128 -5.075 -18.229 1.00 51.75 89 ASP A CA 1
ATOM 695 C C . ASP A 1 89 ? 24.686 -6.276 -17.380 1.00 51.75 89 ASP A C 1
ATOM 697 O O . ASP A 1 89 ? 24.637 -6.218 -16.148 1.00 51.75 89 ASP A O 1
ATOM 701 N N . LEU A 1 90 ? 24.219 -7.330 -18.057 1.00 57.34 90 LEU A N 1
ATOM 702 C CA . LEU A 1 90 ? 23.606 -8.512 -17.447 1.00 57.34 90 LEU A CA 1
ATOM 703 C C . LEU A 1 90 ? 24.618 -9.325 -16.623 1.00 57.34 90 LEU A C 1
ATOM 705 O O . LEU A 1 90 ? 24.245 -10.343 -16.047 1.00 57.34 90 LEU A O 1
ATOM 709 N N . GLU A 1 91 ? 25.878 -8.895 -16.556 1.00 57.44 91 GLU A N 1
ATOM 710 C CA . GLU A 1 91 ? 26.940 -9.544 -15.795 1.00 57.44 91 GLU A CA 1
ATOM 711 C C . GLU A 1 91 ? 26.791 -9.373 -14.268 1.00 57.44 91 GLU A C 1
ATOM 713 O O . GLU A 1 91 ? 27.330 -10.194 -13.529 1.00 57.44 91 GLU A O 1
ATOM 718 N N . ASN A 1 92 ? 25.989 -8.413 -13.769 1.00 65.56 92 ASN A N 1
ATOM 719 C CA . ASN A 1 92 ? 25.732 -8.239 -12.325 1.00 65.56 92 ASN A CA 1
ATOM 720 C C . ASN A 1 92 ? 24.263 -8.479 -11.910 1.00 65.56 92 ASN A C 1
ATOM 722 O O . ASN A 1 92 ? 23.576 -7.605 -11.374 1.00 65.56 92 ASN A O 1
ATOM 726 N N . ILE A 1 93 ? 23.766 -9.694 -12.169 1.00 65.94 93 ILE A N 1
ATOM 727 C CA . ILE A 1 93 ? 22.383 -10.123 -11.874 1.00 65.94 93 ILE A CA 1
ATOM 728 C C . ILE A 1 93 ? 22.015 -9.949 -10.391 1.00 65.94 93 ILE A C 1
ATOM 730 O O . ILE A 1 93 ? 20.861 -9.649 -10.088 1.00 65.94 93 ILE A O 1
ATOM 734 N N . GLU A 1 94 ? 22.964 -10.120 -9.469 1.00 66.69 94 GLU A N 1
ATOM 735 C CA . GLU A 1 94 ? 22.715 -9.993 -8.026 1.00 66.69 94 GLU A CA 1
ATOM 736 C C . GLU A 1 94 ? 22.404 -8.550 -7.613 1.00 66.69 94 GLU A C 1
ATOM 738 O O . GLU A 1 94 ? 21.459 -8.316 -6.857 1.00 66.69 94 GLU A O 1
ATOM 743 N N . GLU A 1 95 ? 23.139 -7.571 -8.147 1.00 70.25 95 GLU A N 1
ATOM 744 C CA . GLU A 1 95 ? 22.887 -6.154 -7.869 1.00 70.25 95 GLU A CA 1
ATOM 745 C C . GLU A 1 95 ? 21.554 -5.693 -8.476 1.00 70.25 95 GLU A C 1
ATOM 747 O O . GLU A 1 95 ? 20.780 -4.994 -7.819 1.00 70.25 95 GLU A O 1
ATOM 752 N N . LEU A 1 96 ? 21.242 -6.161 -9.689 1.00 72.75 96 LEU A N 1
ATOM 753 C CA . LEU A 1 96 ? 19.953 -5.949 -10.352 1.00 72.75 96 LEU A CA 1
ATOM 754 C C . LEU A 1 96 ? 18.801 -6.544 -9.529 1.00 72.75 96 LEU A C 1
ATOM 756 O O . LEU A 1 96 ? 17.822 -5.857 -9.255 1.00 72.75 96 LEU A O 1
ATOM 760 N N . ALA A 1 97 ? 18.934 -7.787 -9.061 1.00 73.19 97 ALA A N 1
ATOM 761 C CA . ALA A 1 97 ? 17.904 -8.477 -8.285 1.00 73.19 97 ALA A CA 1
ATOM 762 C C . ALA A 1 97 ? 17.591 -7.821 -6.931 1.00 73.19 97 ALA A C 1
ATOM 764 O O . ALA A 1 97 ? 16.550 -8.120 -6.349 1.00 73.19 97 ALA A O 1
ATOM 765 N N . ASN A 1 98 ? 18.463 -6.940 -6.435 1.00 80.75 98 ASN A N 1
ATOM 766 C CA . ASN A 1 98 ? 18.271 -6.206 -5.188 1.00 80.75 98 ASN A CA 1
ATOM 767 C C . ASN A 1 98 ? 17.590 -4.832 -5.377 1.00 80.75 98 ASN A C 1
ATOM 769 O O . ASN A 1 98 ? 17.427 -4.080 -4.411 1.00 80.75 98 ASN A O 1
ATOM 773 N N . LEU A 1 99 ? 17.213 -4.453 -6.601 1.00 86.94 99 LEU A N 1
ATOM 774 C CA . LEU A 1 99 ? 16.566 -3.170 -6.864 1.00 86.94 99 LEU A CA 1
ATOM 775 C C . LEU A 1 99 ? 15.067 -3.208 -6.536 1.00 86.94 99 LEU A C 1
ATOM 777 O O . LEU A 1 99 ? 14.320 -4.066 -7.001 1.00 86.94 99 LEU A O 1
ATOM 781 N N . GLN A 1 100 ? 14.607 -2.197 -5.794 1.00 91.50 100 GLN A N 1
ATOM 782 C CA . GLN A 1 100 ? 13.181 -1.987 -5.523 1.00 91.50 100 GLN A CA 1
ATOM 783 C C . GLN A 1 100 ? 12.492 -1.146 -6.600 1.00 91.50 100 GLN A C 1
ATOM 785 O O . GLN A 1 100 ? 11.307 -1.330 -6.853 1.00 91.50 100 GLN A O 1
ATOM 790 N N . ASP A 1 101 ? 13.218 -0.237 -7.251 1.00 92.75 101 ASP A N 1
ATOM 791 C CA . ASP A 1 101 ? 12.661 0.650 -8.270 1.00 92.75 101 ASP A CA 1
ATOM 792 C C . ASP A 1 101 ? 12.910 0.085 -9.666 1.00 92.75 101 ASP A C 1
ATOM 794 O O . ASP A 1 101 ? 14.052 -0.017 -10.126 1.00 92.75 101 ASP A O 1
ATOM 798 N N . VAL A 1 102 ? 11.825 -0.273 -10.350 1.00 91.19 102 VAL A N 1
ATOM 799 C CA . VAL A 1 102 ? 11.875 -0.989 -11.625 1.00 91.19 102 VAL A CA 1
ATOM 800 C C . VAL A 1 102 ? 10.954 -0.375 -12.675 1.00 91.19 102 VAL A C 1
ATOM 802 O O . VAL A 1 102 ? 9.940 0.263 -12.385 1.00 91.19 102 VAL A O 1
ATOM 805 N N . LEU A 1 103 ? 11.311 -0.596 -13.932 1.00 90.62 103 LEU A N 1
ATOM 806 C CA . LEU A 1 103 ? 10.518 -0.311 -15.111 1.00 90.62 103 LEU A CA 1
ATOM 807 C C . LEU A 1 103 ? 9.998 -1.627 -15.690 1.00 90.62 103 LEU A C 1
ATOM 809 O O . LEU A 1 103 ? 10.760 -2.555 -15.951 1.00 90.62 103 LEU A O 1
ATOM 813 N N . VAL A 1 104 ? 8.687 -1.692 -15.903 1.00 88.19 104 VAL A N 1
ATOM 814 C CA . VAL A 1 104 ? 8.008 -2.841 -16.507 1.00 88.19 104 VAL A CA 1
ATOM 815 C C . VAL A 1 104 ? 7.587 -2.475 -17.930 1.00 88.19 104 VAL A C 1
ATOM 817 O O . VAL A 1 104 ? 6.778 -1.546 -18.089 1.00 88.19 104 VAL A O 1
ATOM 820 N N . PRO A 1 105 ? 8.069 -3.197 -18.958 1.00 86.31 105 PRO A N 1
ATOM 821 C CA . PRO A 1 105 ? 7.647 -2.992 -20.335 1.00 86.31 105 PRO A CA 1
ATOM 822 C C . PRO A 1 105 ? 6.143 -3.211 -20.520 1.00 86.31 105 PRO A C 1
ATOM 824 O O . PRO A 1 105 ? 5.545 -4.169 -20.024 1.00 86.31 105 PRO A O 1
ATOM 827 N N . TRP A 1 106 ? 5.522 -2.315 -21.272 1.00 81.38 106 TRP A N 1
ATOM 828 C CA . TRP A 1 106 ? 4.145 -2.387 -21.723 1.00 81.38 106 TRP A CA 1
ATOM 829 C C . TRP A 1 106 ? 4.131 -2.189 -23.236 1.00 81.38 106 TRP A C 1
ATOM 831 O O . TRP A 1 106 ? 4.325 -1.083 -23.746 1.00 81.38 106 TRP A O 1
ATOM 841 N N . VAL A 1 107 ? 3.967 -3.302 -23.947 1.00 79.12 107 VAL A N 1
ATOM 842 C CA . VAL A 1 107 ? 3.931 -3.333 -25.408 1.00 79.12 107 VAL A CA 1
ATOM 843 C C . VAL A 1 107 ? 2.497 -3.077 -25.850 1.00 79.12 107 VAL A C 1
ATOM 845 O O . VAL A 1 107 ? 1.581 -3.795 -25.445 1.00 79.12 107 VAL A O 1
ATOM 848 N N . LEU A 1 108 ? 2.296 -2.052 -26.677 1.00 73.38 108 LEU A N 1
ATOM 849 C CA . LEU A 1 108 ? 1.018 -1.856 -27.349 1.00 73.38 108 LEU A CA 1
ATOM 850 C C . LEU A 1 108 ? 0.821 -2.977 -28.370 1.00 73.38 108 LEU A C 1
ATOM 852 O O . LEU A 1 108 ? 1.564 -3.069 -29.347 1.00 73.38 108 LEU A O 1
ATOM 856 N N . ASN A 1 109 ? -0.182 -3.825 -28.145 1.00 61.66 109 ASN A N 1
ATOM 857 C CA . ASN A 1 109 ? -0.586 -4.816 -29.132 1.00 61.66 109 ASN A CA 1
ATOM 858 C C . ASN A 1 109 ? -1.387 -4.088 -30.217 1.00 61.66 109 ASN A C 1
ATOM 860 O O . ASN A 1 109 ? -2.601 -3.911 -30.099 1.00 61.66 109 ASN A O 1
ATOM 864 N N . ASN A 1 110 ? -0.701 -3.598 -31.248 1.00 57.28 110 ASN A N 1
ATOM 865 C CA . ASN A 1 110 ? -1.372 -3.059 -32.421 1.00 57.28 110 ASN A CA 1
ATOM 866 C C . ASN A 1 110 ? -2.041 -4.232 -33.147 1.00 57.28 110 ASN A C 1
ATOM 868 O O . ASN A 1 110 ? -1.408 -4.927 -33.935 1.00 57.28 110 ASN A O 1
ATOM 872 N N . HIS A 1 111 ? -3.330 -4.459 -32.889 1.00 52.41 111 HIS A N 1
ATOM 873 C CA . HIS A 1 111 ? -4.187 -5.226 -33.792 1.00 52.41 111 HIS A CA 1
ATOM 874 C C . HIS A 1 111 ? -4.494 -4.358 -35.019 1.00 52.41 111 HIS A C 1
ATOM 876 O O . HIS A 1 111 ? -5.622 -3.920 -35.221 1.00 52.41 111 HIS A O 1
ATOM 882 N N . ALA A 1 112 ? -3.461 -4.039 -35.791 1.00 48.47 112 ALA A N 1
ATOM 883 C CA . ALA A 1 112 ? -3.593 -3.429 -37.098 1.00 48.47 112 ALA A CA 1
ATOM 884 C C . ALA A 1 112 ? -3.086 -4.454 -38.106 1.00 48.47 112 ALA A C 1
ATOM 886 O O . ALA A 1 112 ? -1.905 -4.792 -38.143 1.00 48.47 112 ALA A O 1
ATOM 887 N N . ASP A 1 113 ? -4.038 -4.988 -38.855 1.00 52.31 113 ASP A N 1
ATOM 888 C CA . ASP A 1 113 ? -3.837 -5.782 -40.053 1.00 52.31 113 ASP A CA 1
ATOM 889 C C . ASP A 1 113 ? -3.195 -4.867 -41.109 1.00 52.31 113 ASP A C 1
ATOM 891 O O . ASP A 1 113 ? -3.893 -4.288 -41.933 1.00 52.31 113 ASP A O 1
ATOM 895 N N . ASP A 1 114 ? -1.887 -4.600 -41.017 1.00 45.12 114 ASP A N 1
ATOM 896 C CA . ASP A 1 114 ? -1.205 -3.839 -42.062 1.00 45.12 114 ASP A CA 1
ATOM 897 C C . ASP A 1 114 ? 0.302 -4.104 -42.149 1.00 45.12 114 ASP A C 1
ATOM 899 O O . ASP A 1 114 ? 1.026 -4.263 -41.166 1.00 45.12 114 ASP A O 1
ATOM 903 N N . LYS A 1 115 ? 0.763 -4.157 -43.394 1.00 51.84 115 LYS A N 1
ATOM 904 C CA . LYS A 1 115 ? 2.096 -4.540 -43.852 1.00 51.84 115 LYS A CA 1
ATOM 905 C C . LYS A 1 115 ? 3.110 -3.410 -43.656 1.00 51.84 115 LYS A C 1
ATOM 907 O O . LYS A 1 115 ? 3.718 -2.953 -44.623 1.00 51.84 115 LYS A O 1
ATOM 912 N N . THR A 1 116 ? 3.334 -2.970 -42.422 1.00 51.78 116 THR A N 1
ATOM 913 C CA . THR A 1 116 ? 4.397 -2.008 -42.104 1.00 51.78 116 THR A CA 1
ATOM 914 C C . THR A 1 116 ? 5.320 -2.560 -41.020 1.00 51.78 116 THR A C 1
ATOM 916 O O . THR A 1 116 ? 4.909 -2.938 -39.929 1.00 51.78 116 THR A O 1
ATOM 919 N N . THR A 1 117 ? 6.613 -2.642 -41.338 1.00 53.38 117 THR A N 1
ATOM 920 C CA . THR A 1 117 ? 7.710 -3.054 -40.445 1.00 53.38 117 THR A CA 1
ATOM 921 C C . THR A 1 117 ? 8.029 -1.986 -39.392 1.00 53.38 117 THR A C 1
ATOM 923 O O . THR A 1 117 ? 9.195 -1.657 -39.174 1.00 53.38 117 THR A O 1
ATOM 926 N N . ASP A 1 118 ? 7.013 -1.409 -38.753 1.00 57.50 118 ASP A N 1
ATOM 927 C CA . ASP A 1 118 ? 7.210 -0.489 -37.638 1.00 57.50 118 ASP A CA 1
ATOM 928 C C . ASP A 1 118 ? 7.311 -1.299 -36.342 1.00 57.50 118 ASP A C 1
ATOM 930 O O . ASP A 1 118 ? 6.408 -2.052 -35.970 1.00 57.50 118 ASP A O 1
ATOM 934 N N . LYS A 1 119 ? 8.459 -1.193 -35.663 1.00 59.84 119 LYS A N 1
ATOM 935 C CA . LYS A 1 119 ? 8.701 -1.891 -34.394 1.00 59.84 119 LYS A CA 1
ATOM 936 C C . LYS A 1 119 ? 7.610 -1.495 -33.396 1.00 59.84 119 LYS A C 1
ATOM 938 O O . LYS A 1 119 ? 7.381 -0.307 -33.173 1.00 59.84 119 LYS A O 1
ATOM 943 N N . ALA A 1 120 ? 6.964 -2.487 -32.777 1.00 67.94 120 ALA A N 1
ATOM 944 C CA . ALA A 1 120 ? 5.940 -2.257 -31.763 1.00 67.94 120 ALA A CA 1
ATOM 945 C C . ALA A 1 120 ? 6.460 -1.285 -30.692 1.00 67.94 120 ALA A C 1
ATOM 947 O O . ALA A 1 120 ? 7.527 -1.490 -30.108 1.00 67.94 120 ALA A O 1
ATOM 948 N N . LYS A 1 121 ? 5.720 -0.198 -30.456 1.00 78.69 121 LYS A N 1
ATOM 949 C CA . LYS A 1 121 ? 6.133 0.838 -29.512 1.00 78.69 121 LYS A CA 1
ATOM 950 C C . LYS A 1 121 ? 5.972 0.326 -28.081 1.00 78.69 121 LYS A C 1
ATOM 952 O O . LYS A 1 121 ? 4.855 0.060 -27.634 1.00 78.69 121 LYS A O 1
ATOM 957 N N . THR A 1 122 ? 7.084 0.232 -27.361 1.00 81.38 122 THR A N 1
ATOM 958 C CA . THR A 1 122 ? 7.115 -0.152 -25.945 1.00 81.38 122 THR A CA 1
ATOM 959 C C . THR A 1 122 ? 7.138 1.089 -25.064 1.00 81.38 122 THR A C 1
ATOM 961 O O . THR A 1 122 ? 7.964 1.981 -25.254 1.00 81.38 122 THR A O 1
ATOM 964 N N . TYR A 1 123 ? 6.251 1.130 -24.075 1.00 85.69 123 TYR A N 1
ATOM 965 C CA . TYR A 1 123 ? 6.297 2.103 -22.987 1.00 85.69 123 TYR A CA 1
ATOM 966 C C . TYR A 1 123 ? 6.713 1.405 -21.701 1.00 85.69 123 TYR A C 1
ATOM 968 O O . TYR A 1 123 ? 6.378 0.246 -21.492 1.00 85.69 123 TYR A O 1
ATOM 976 N N . ASN A 1 124 ? 7.399 2.113 -20.812 1.00 87.38 124 ASN A N 1
ATOM 977 C CA . ASN A 1 124 ? 7.814 1.567 -19.526 1.00 87.38 124 ASN A CA 1
ATOM 978 C C . ASN A 1 124 ? 6.968 2.165 -18.404 1.00 87.38 124 ASN A C 1
ATOM 980 O O . ASN A 1 124 ? 6.772 3.379 -18.342 1.00 87.38 124 ASN A O 1
ATOM 984 N N . ARG A 1 125 ? 6.468 1.311 -17.511 1.00 89.56 125 ARG A N 1
ATOM 985 C CA . ARG A 1 125 ? 5.724 1.722 -16.315 1.00 89.56 125 ARG A CA 1
ATOM 986 C C . ARG A 1 125 ? 6.619 1.591 -15.098 1.00 89.56 125 ARG A C 1
ATOM 988 O O . ARG A 1 125 ? 7.241 0.551 -14.918 1.00 89.56 125 ARG A O 1
ATOM 995 N N . TYR A 1 126 ? 6.651 2.624 -14.268 1.00 93.00 126 TYR A N 1
ATOM 996 C CA . TYR A 1 126 ? 7.382 2.586 -13.008 1.00 93.00 126 TYR A CA 1
ATOM 997 C C . TYR A 1 126 ? 6.643 1.740 -11.965 1.00 93.00 126 TYR A C 1
ATOM 999 O O . TYR A 1 126 ? 5.414 1.834 -11.832 1.00 93.00 126 TYR A O 1
ATOM 1007 N N . TYR A 1 127 ? 7.419 0.952 -11.224 1.00 94.06 127 TYR A N 1
ATOM 1008 C CA . TYR A 1 127 ? 6.998 0.193 -10.058 1.00 94.06 127 TYR A CA 1
ATOM 1009 C C . TYR A 1 127 ? 8.045 0.300 -8.944 1.00 94.06 127 TYR A C 1
ATOM 1011 O O . TYR A 1 127 ? 9.244 0.240 -9.196 1.00 94.06 127 TYR A O 1
ATOM 1019 N N . HIS A 1 128 ? 7.560 0.388 -7.713 1.00 95.38 128 HIS A N 1
ATOM 1020 C CA . HIS A 1 128 ? 8.312 0.234 -6.482 1.00 95.38 128 HIS A CA 1
ATOM 1021 C C . HIS A 1 128 ? 7.927 -1.100 -5.831 1.00 95.38 128 HIS A C 1
ATOM 1023 O O . HIS A 1 128 ? 6.776 -1.288 -5.424 1.00 95.38 128 HIS A O 1
ATOM 1029 N N . LEU A 1 129 ? 8.869 -2.035 -5.771 1.00 94.44 129 LEU A N 1
ATOM 1030 C CA . LEU A 1 129 ? 8.722 -3.340 -5.142 1.00 94.44 129 LEU A CA 1
ATOM 1031 C C . LEU A 1 129 ? 8.985 -3.205 -3.641 1.00 94.44 129 LEU A C 1
ATOM 1033 O O . LEU A 1 129 ? 10.097 -2.878 -3.227 1.00 94.44 129 LEU A O 1
ATOM 1037 N N . PHE A 1 130 ? 7.960 -3.456 -2.835 1.00 95.88 130 PHE A N 1
ATOM 1038 C CA . PHE A 1 130 ? 8.045 -3.332 -1.384 1.00 95.88 130 PHE A CA 1
ATOM 1039 C C . PHE A 1 130 ? 8.789 -4.521 -0.785 1.00 95.88 130 PHE A C 1
ATOM 1041 O O . PHE A 1 130 ? 8.535 -5.660 -1.178 1.00 95.88 130 PHE A O 1
ATOM 1048 N N . ARG A 1 131 ? 9.663 -4.266 0.187 1.00 95.12 131 ARG A N 1
ATOM 1049 C CA . ARG A 1 131 ? 10.284 -5.324 1.002 1.00 95.12 131 ARG A CA 1
ATOM 1050 C C . ARG A 1 131 ? 9.403 -5.714 2.182 1.00 95.12 131 ARG A C 1
ATOM 1052 O O . ARG A 1 131 ? 8.491 -4.971 2.564 1.00 95.12 131 ARG A O 1
ATOM 1059 N N . GLU A 1 132 ? 9.724 -6.849 2.794 1.00 94.44 132 GLU A N 1
ATOM 1060 C CA . GLU A 1 132 ? 9.161 -7.239 4.085 1.00 94.44 132 GLU A CA 1
ATOM 1061 C C . GLU A 1 132 ? 9.212 -6.080 5.098 1.00 94.44 132 GLU A C 1
ATOM 1063 O O . GLU A 1 132 ? 10.222 -5.393 5.252 1.00 94.44 132 GLU A O 1
ATOM 1068 N N . GLY A 1 133 ? 8.081 -5.824 5.759 1.00 94.62 133 GLY A N 1
ATOM 1069 C CA . GLY A 1 133 ? 7.936 -4.767 6.764 1.00 94.62 133 GLY A CA 1
ATOM 1070 C C . GLY A 1 133 ? 7.813 -3.337 6.220 1.00 94.62 133 GLY A C 1
ATOM 1071 O O . GLY A 1 133 ? 7.284 -2.475 6.921 1.00 94.62 133 GLY A O 1
ATOM 1072 N N . GLU A 1 134 ? 8.196 -3.060 4.968 1.00 97.31 134 GLU A N 1
ATOM 1073 C CA . GLU A 1 134 ? 8.182 -1.693 4.426 1.00 97.31 134 GLU A CA 1
ATOM 1074 C C . GLU A 1 134 ? 6.770 -1.090 4.404 1.00 97.31 134 GLU A C 1
ATOM 1076 O O . GLU A 1 134 ? 6.574 0.071 4.769 1.00 97.31 134 GLU A O 1
ATOM 1081 N N . LEU A 1 135 ? 5.773 -1.877 3.988 1.00 97.69 135 LEU A N 1
ATOM 1082 C CA . LEU A 1 135 ? 4.385 -1.420 3.924 1.00 97.69 135 LEU A CA 1
ATOM 1083 C C . LEU A 1 135 ? 3.834 -1.084 5.318 1.00 97.69 135 LEU A C 1
ATOM 1085 O O . LEU A 1 135 ? 3.162 -0.068 5.484 1.00 97.69 135 LEU A O 1
ATOM 1089 N N . VAL A 1 136 ? 4.145 -1.918 6.311 1.00 97.25 136 VAL A N 1
ATOM 1090 C CA . VAL A 1 136 ? 3.743 -1.728 7.712 1.00 97.25 136 VAL A CA 1
ATOM 1091 C C . VAL A 1 136 ? 4.369 -0.455 8.281 1.00 97.25 136 VAL A C 1
ATOM 1093 O O . VAL A 1 136 ? 3.661 0.391 8.827 1.00 97.25 136 VAL A O 1
ATOM 1096 N N . GLU A 1 137 ? 5.672 -0.258 8.074 1.00 97.06 137 GLU A N 1
ATOM 1097 C CA . GLU A 1 137 ? 6.382 0.944 8.518 1.00 97.06 137 GLU A CA 1
ATOM 1098 C C . GLU A 1 137 ? 5.867 2.210 7.813 1.00 97.06 137 GLU A C 1
ATOM 1100 O O . GLU A 1 137 ? 5.779 3.285 8.407 1.00 97.06 137 GLU A O 1
ATOM 1105 N N . LEU A 1 138 ? 5.476 2.111 6.539 1.00 98.00 138 LEU A N 1
ATOM 1106 C CA . LEU A 1 138 ? 4.853 3.223 5.823 1.00 98.00 138 LEU A CA 1
ATOM 1107 C C . LEU A 1 138 ? 3.499 3.614 6.438 1.00 98.00 138 LEU A C 1
ATOM 1109 O O . LEU A 1 138 ? 3.214 4.806 6.565 1.00 98.00 138 LEU A O 1
ATOM 1113 N N . VAL A 1 139 ? 2.684 2.635 6.843 1.00 97.88 139 VAL A N 1
ATOM 1114 C CA . VAL A 1 139 ? 1.414 2.876 7.549 1.00 97.88 139 VAL A CA 1
ATOM 1115 C C . VAL A 1 139 ? 1.655 3.517 8.908 1.00 97.88 139 VAL A C 1
ATOM 1117 O O . VAL A 1 139 ? 0.997 4.506 9.228 1.00 97.88 139 VAL A O 1
ATOM 1120 N N . LYS A 1 140 ? 2.627 3.016 9.673 1.00 96.81 140 LYS A N 1
ATOM 1121 C CA . LYS A 1 140 ? 3.014 3.591 10.964 1.00 96.81 140 LYS A CA 1
ATOM 1122 C C . LYS A 1 140 ? 3.398 5.064 10.839 1.00 96.81 140 LYS A C 1
ATOM 1124 O O . LYS A 1 140 ? 2.796 5.905 11.500 1.00 96.81 140 LYS A O 1
ATOM 1129 N N . ARG A 1 141 ? 4.309 5.398 9.919 1.00 97.38 141 ARG A N 1
ATOM 1130 C CA . ARG A 1 141 ? 4.721 6.792 9.670 1.00 97.38 141 ARG A CA 1
ATOM 1131 C C . ARG A 1 141 ? 3.558 7.686 9.241 1.00 97.38 141 ARG A C 1
ATOM 1133 O O . ARG A 1 141 ? 3.506 8.856 9.613 1.00 97.38 141 ARG A O 1
ATOM 1140 N N . ALA A 1 142 ? 2.622 7.157 8.453 1.00 96.69 142 ALA A N 1
ATOM 1141 C CA . ALA A 1 142 ? 1.429 7.901 8.059 1.00 96.69 142 ALA A CA 1
ATOM 1142 C C . ALA A 1 142 ? 0.502 8.173 9.254 1.00 96.69 142 ALA A C 1
ATOM 1144 O O . ALA A 1 142 ? -0.002 9.286 9.379 1.00 96.69 142 ALA A O 1
ATOM 1145 N N . ALA A 1 143 ? 0.309 7.187 10.134 1.00 94.06 143 ALA A N 1
ATOM 1146 C CA . ALA A 1 143 ? -0.475 7.331 11.356 1.00 94.06 143 ALA A CA 1
ATOM 1147 C C . ALA A 1 143 ? 0.152 8.358 12.314 1.00 94.06 143 ALA A C 1
ATOM 1149 O O . ALA A 1 143 ? -0.538 9.273 12.757 1.00 94.06 143 ALA A O 1
ATOM 1150 N N . GLU A 1 144 ? 1.465 8.276 12.545 1.00 93.00 144 GLU A N 1
ATOM 1151 C CA . GLU A 1 144 ? 2.220 9.239 13.360 1.00 93.00 144 GLU A CA 1
ATOM 1152 C C . GLU A 1 144 ? 2.122 10.664 12.794 1.00 93.00 144 GLU A C 1
ATOM 1154 O O . GLU A 1 144 ? 1.878 11.612 13.538 1.00 93.00 144 GLU A O 1
ATOM 1159 N N . SER A 1 145 ? 2.221 10.823 11.467 1.00 93.62 145 SER A N 1
ATOM 1160 C CA . SER A 1 145 ? 2.044 12.118 10.792 1.00 93.62 145 SER A CA 1
ATOM 1161 C C . SER A 1 145 ? 0.633 12.700 10.938 1.00 93.62 145 SER A C 1
ATOM 1163 O O . SER A 1 145 ? 0.460 13.896 10.698 1.00 93.62 145 SER A O 1
ATOM 1165 N N . LEU A 1 146 ? -0.363 11.874 11.252 1.00 91.06 146 LEU A N 1
ATOM 1166 C CA . LEU A 1 146 ? -1.747 12.276 11.506 1.00 91.06 146 LEU A CA 1
ATOM 1167 C C . LEU A 1 146 ? -2.065 12.334 13.008 1.00 91.06 146 LEU A C 1
ATOM 1169 O O . LEU A 1 146 ? -3.227 12.481 13.374 1.00 91.06 146 LEU A O 1
ATOM 1173 N N . GLU A 1 147 ? -1.048 12.207 13.866 1.00 91.25 147 GLU A N 1
ATOM 1174 C CA . GLU A 1 147 ? -1.169 12.170 15.328 1.00 91.25 147 GLU A CA 1
ATOM 1175 C C . GLU A 1 147 ? -2.077 11.048 15.866 1.00 91.25 147 GLU A C 1
ATOM 1177 O O . GLU A 1 147 ? -2.573 11.133 16.996 1.00 91.25 147 GLU A O 1
ATOM 1182 N N . LEU A 1 148 ? -2.267 9.986 15.078 1.00 88.88 148 LEU A N 1
ATOM 1183 C CA . LEU A 1 148 ? -2.974 8.778 15.486 1.00 88.88 148 LEU A CA 1
ATOM 1184 C C . LEU A 1 148 ? -2.047 7.910 16.337 1.00 88.88 148 LEU A C 1
ATOM 1186 O O . LEU A 1 148 ? -0.876 7.715 16.002 1.00 88.88 148 LEU A O 1
ATOM 1190 N N . CYS A 1 149 ? -2.573 7.324 17.409 1.00 88.94 149 CYS A N 1
ATOM 1191 C CA . CYS A 1 149 ? -1.843 6.276 18.116 1.00 88.94 149 CYS A CA 1
ATOM 1192 C C . CYS A 1 149 ? -1.685 5.063 17.187 1.00 88.94 149 CYS A C 1
ATOM 1194 O O . CYS A 1 149 ? -2.624 4.706 16.478 1.00 88.94 149 CYS A O 1
ATOM 1196 N N . PHE A 1 150 ? -0.525 4.411 17.188 1.00 89.81 150 PHE A N 1
ATOM 1197 C CA . PHE A 1 150 ? -0.270 3.248 16.340 1.00 89.81 150 PHE A CA 1
ATOM 1198 C C . PHE A 1 150 ? -0.096 1.994 17.191 1.00 89.81 150 PHE A C 1
ATOM 1200 O O . PHE A 1 150 ? 0.712 1.980 18.116 1.00 89.81 150 PHE A O 1
ATOM 1207 N N . ASN A 1 151 ? -0.834 0.941 16.851 1.00 88.38 151 ASN A N 1
ATOM 1208 C CA . ASN A 1 151 ? -0.713 -0.371 17.469 1.00 88.38 151 ASN A CA 1
ATOM 1209 C C . ASN A 1 151 ? -0.667 -1.451 16.387 1.00 88.38 151 ASN A C 1
ATOM 1211 O O . ASN A 1 151 ? -1.328 -1.356 15.351 1.00 88.38 151 ASN A O 1
ATOM 1215 N N . GLN A 1 152 ? 0.060 -2.522 16.664 1.00 84.12 152 GLN A N 1
ATOM 1216 C CA . GLN A 1 152 ? 0.069 -3.732 15.857 1.00 84.12 152 GLN A CA 1
ATOM 1217 C C . GLN A 1 152 ? -0.267 -4.900 16.780 1.00 84.12 152 GLN A C 1
ATOM 1219 O O . GLN A 1 152 ? 0.246 -4.963 17.899 1.00 84.12 152 GLN A O 1
ATOM 1224 N N . ILE A 1 153 ? -1.171 -5.786 16.356 1.00 77.50 153 ILE A N 1
ATOM 1225 C CA . ILE A 1 153 ? -1.472 -6.996 17.127 1.00 77.50 153 ILE A CA 1
ATOM 1226 C C . ILE A 1 153 ? -0.285 -7.951 16.983 1.00 77.50 153 ILE A C 1
ATOM 1228 O O . ILE A 1 153 ? -0.268 -8.803 16.100 1.00 77.50 153 ILE A O 1
ATOM 1232 N N . ASP A 1 154 ? 0.694 -7.804 17.868 1.00 63.12 154 ASP A N 1
ATOM 1233 C CA . ASP A 1 154 ? 1.715 -8.816 18.105 1.00 63.12 154 ASP A CA 1
ATOM 1234 C C . ASP A 1 154 ? 1.266 -9.661 19.299 1.00 63.12 154 ASP A C 1
ATOM 1236 O O . ASP A 1 154 ? 0.816 -9.132 20.315 1.00 63.12 154 ASP A O 1
ATOM 1240 N N . SER A 1 155 ? 1.393 -10.982 19.190 1.00 50.34 155 SER A N 1
ATOM 1241 C CA . SER A 1 155 ? 0.847 -11.985 20.119 1.00 50.34 155 SER A CA 1
ATOM 1242 C C . SER A 1 155 ? 1.242 -11.843 21.603 1.00 50.34 155 SER A C 1
ATOM 1244 O O . SER A 1 155 ? 0.802 -12.664 22.399 1.00 50.34 155 SER A O 1
ATOM 1246 N N . ASN A 1 156 ? 2.081 -10.871 21.991 1.00 45.88 156 ASN A N 1
ATOM 1247 C CA . ASN A 1 156 ? 2.714 -10.797 23.313 1.00 45.88 156 ASN A CA 1
ATOM 1248 C C . ASN A 1 156 ? 2.876 -9.390 23.926 1.00 45.88 156 ASN A C 1
ATOM 1250 O O . ASN A 1 156 ? 3.566 -9.268 24.939 1.00 45.88 156 ASN A O 1
ATOM 1254 N N . THR A 1 157 ? 2.269 -8.331 23.389 1.00 46.91 157 THR A N 1
ATOM 1255 C CA . THR A 1 157 ? 2.463 -6.986 23.970 1.00 46.91 157 THR A CA 1
ATOM 1256 C C . THR A 1 157 ? 1.304 -6.609 24.900 1.00 46.91 157 THR A C 1
ATOM 1258 O O . THR A 1 157 ? 0.160 -6.578 24.444 1.00 46.91 157 THR A O 1
ATOM 1261 N N . PRO A 1 158 ? 1.555 -6.308 26.191 1.00 46.91 158 PRO A N 1
ATOM 1262 C CA . PRO A 1 158 ? 0.515 -5.807 27.079 1.00 46.91 158 PRO A CA 1
ATOM 1263 C C . PRO A 1 158 ? 0.038 -4.441 26.586 1.00 46.91 158 PRO A C 1
ATOM 1265 O O . PRO A 1 158 ? 0.856 -3.578 26.259 1.00 46.91 158 PRO A O 1
ATOM 1268 N N . GLU A 1 159 ? -1.279 -4.246 26.555 1.00 49.25 159 GLU A N 1
ATOM 1269 C CA . GLU A 1 159 ? -1.899 -2.954 26.270 1.00 49.25 159 GLU A CA 1
ATOM 1270 C C . GLU A 1 159 ? -1.305 -1.892 27.205 1.00 49.25 159 GLU A C 1
ATOM 1272 O O . GLU A 1 159 ? -1.487 -1.938 28.423 1.00 49.25 159 GLU A O 1
ATOM 1277 N N . SER A 1 160 ? -0.556 -0.935 26.651 1.00 46.34 160 SER A N 1
ATOM 1278 C CA . SER A 1 160 ? -0.159 0.231 27.435 1.00 46.34 160 SER A CA 1
ATOM 1279 C C . SER A 1 160 ? -1.402 1.110 27.612 1.00 46.34 160 SER A C 1
ATOM 1281 O O . SER A 1 160 ? -2.117 1.326 26.627 1.00 46.34 160 SER A O 1
ATOM 1283 N N . PRO A 1 161 ? -1.694 1.615 28.823 1.00 44.66 161 PRO A N 1
ATOM 1284 C CA . PRO A 1 161 ? -2.857 2.456 29.045 1.00 44.66 161 PRO A CA 1
ATOM 1285 C C . PRO A 1 161 ? -2.635 3.788 28.324 1.00 44.66 161 PRO A C 1
ATOM 1287 O O . PRO A 1 161 ? -1.918 4.667 28.808 1.00 44.66 161 PRO A O 1
ATOM 1290 N N . LEU A 1 162 ? -3.228 3.918 27.137 1.00 49.91 162 LEU A N 1
ATOM 1291 C CA . LEU A 1 162 ? -3.238 5.157 26.373 1.00 49.91 162 LEU A CA 1
ATOM 1292 C C . LEU A 1 162 ? -4.066 6.188 27.144 1.00 49.91 162 LEU A C 1
ATOM 1294 O O . LEU A 1 162 ? -5.292 6.217 27.120 1.00 49.91 162 LEU A O 1
ATOM 1298 N N . SER A 1 163 ? -3.350 7.024 27.885 1.00 50.47 163 SER A N 1
ATOM 1299 C CA . SER A 1 163 ? -3.854 8.265 28.445 1.00 50.47 163 SER A CA 1
ATOM 1300 C C . SER A 1 163 ? -4.085 9.249 27.294 1.00 50.47 163 SER A C 1
ATOM 1302 O O . SER A 1 163 ? -3.146 9.552 26.557 1.00 50.47 163 SER A O 1
ATOM 1304 N N . HIS A 1 164 ? -5.307 9.788 27.227 1.00 54.19 164 HIS A N 1
ATOM 1305 C CA . HIS A 1 164 ? -5.886 10.733 26.256 1.00 54.19 164 HIS A CA 1
ATOM 1306 C C . HIS A 1 164 ? -6.641 10.079 25.087 1.00 54.19 164 HIS A C 1
ATOM 1308 O O . HIS A 1 164 ? -6.111 9.287 24.320 1.00 54.19 164 HIS A O 1
ATOM 1314 N N . GLN A 1 165 ? -7.906 10.487 24.978 1.00 58.25 165 GLN A N 1
ATOM 1315 C CA . GLN A 1 165 ? -8.935 10.156 23.993 1.00 58.25 165 GLN A CA 1
ATOM 1316 C C . GLN A 1 165 ? -8.475 10.462 22.552 1.00 58.25 165 GLN A C 1
ATOM 1318 O O . GLN A 1 165 ? -8.845 11.483 21.977 1.00 58.25 165 GLN A O 1
ATOM 1323 N N . LYS A 1 166 ? -7.596 9.623 21.995 1.00 70.69 166 LYS A N 1
ATOM 1324 C CA . LYS A 1 166 ? -7.052 9.759 20.640 1.00 70.69 166 LYS A CA 1
ATOM 1325 C C . LYS A 1 166 ? -7.461 8.585 19.763 1.00 70.69 166 LYS A C 1
ATOM 1327 O O . LYS A 1 166 ? -7.449 7.431 20.194 1.00 70.69 166 LYS A O 1
ATOM 1332 N N . ASP A 1 167 ? -7.768 8.899 18.511 1.00 84.69 167 ASP A N 1
ATOM 1333 C CA . ASP A 1 167 ? -8.019 7.899 17.484 1.00 84.69 167 ASP A CA 1
ATOM 1334 C C . ASP A 1 167 ? -6.758 7.055 17.247 1.00 84.69 167 ASP A C 1
ATOM 1336 O O . ASP A 1 167 ? -5.626 7.548 17.247 1.00 84.69 167 ASP A O 1
ATOM 1340 N N . CYS A 1 168 ? -6.960 5.755 17.057 1.00 88.88 168 CYS A N 1
ATOM 1341 C CA . CYS A 1 168 ? -5.900 4.766 16.925 1.00 88.88 168 CYS A CA 1
ATOM 1342 C C . CYS A 1 168 ? -5.936 4.101 15.546 1.00 88.88 168 CYS A C 1
ATOM 1344 O O . CYS A 1 168 ? -6.994 3.682 15.079 1.00 88.88 168 CYS A O 1
ATOM 1346 N N . CYS A 1 169 ? -4.768 3.923 14.938 1.00 92.56 169 CYS A N 1
ATOM 1347 C CA . CYS A 1 169 ? -4.522 3.058 13.794 1.00 92.56 169 CYS A CA 1
ATOM 1348 C C . CYS A 1 169 ? -4.005 1.700 14.289 1.00 92.56 169 CYS A C 1
ATOM 1350 O O . CYS A 1 169 ? -2.914 1.612 14.852 1.00 92.56 169 CYS A O 1
ATOM 1352 N N . LEU A 1 170 ? -4.786 0.641 14.076 1.00 93.50 170 LEU A N 1
ATOM 1353 C CA . LEU A 1 170 ? -4.456 -0.723 14.480 1.00 93.50 170 LEU A CA 1
ATOM 1354 C C . LEU A 1 170 ? -4.210 -1.600 13.251 1.00 93.50 170 LEU A C 1
ATOM 1356 O O . LEU A 1 170 ? -5.108 -1.764 12.429 1.00 93.50 170 LEU A O 1
ATOM 1360 N N . ILE A 1 171 ? -3.045 -2.236 13.151 1.00 95.31 171 ILE A N 1
ATOM 1361 C CA . ILE A 1 171 ? -2.841 -3.312 12.172 1.00 95.31 171 ILE A CA 1
ATOM 1362 C C . ILE A 1 171 ? -3.493 -4.592 12.698 1.00 95.31 171 ILE A C 1
ATOM 1364 O O . ILE A 1 171 ? -3.083 -5.137 13.723 1.00 95.31 171 ILE A O 1
ATOM 1368 N N . LYS A 1 172 ? -4.525 -5.060 11.987 1.00 93.81 172 LYS A N 1
ATOM 1369 C CA . LYS A 1 172 ? -5.276 -6.289 12.294 1.00 93.81 172 LYS A CA 1
ATOM 1370 C C . LYS A 1 172 ? -4.580 -7.537 11.792 1.00 93.81 172 LYS A C 1
ATOM 1372 O O . LYS A 1 172 ? -4.685 -8.588 12.413 1.00 93.81 172 LYS A O 1
ATOM 1377 N N . GLY A 1 173 ? -3.906 -7.400 10.662 1.00 94.88 173 GLY A N 1
ATOM 1378 C CA . GLY A 1 173 ? -3.163 -8.457 10.013 1.00 94.88 173 GLY A CA 1
ATOM 1379 C C . GLY A 1 173 ? -2.331 -7.871 8.887 1.00 94.88 173 GLY A C 1
ATOM 1380 O O . GLY A 1 173 ? -2.675 -6.842 8.307 1.00 94.88 173 GLY A O 1
ATOM 1381 N N . HIS A 1 174 ? -1.222 -8.523 8.592 1.00 96.50 174 HIS A N 1
ATOM 1382 C CA . HIS A 1 174 ? -0.410 -8.242 7.423 1.00 96.50 174 HIS A CA 1
ATOM 1383 C C . HIS A 1 174 ? 0.270 -9.536 6.995 1.00 96.50 174 HIS A C 1
ATOM 1385 O O . HIS A 1 174 ? 0.391 -10.480 7.780 1.00 96.50 174 HIS A O 1
ATOM 1391 N N . GLY A 1 175 ? 0.724 -9.592 5.752 1.00 95.31 175 GLY A N 1
ATOM 1392 C CA . GLY A 1 175 ? 1.395 -10.782 5.261 1.00 95.31 175 GLY A CA 1
ATOM 1393 C C . GLY A 1 175 ? 1.819 -10.679 3.813 1.00 95.31 175 GLY A C 1
ATOM 1394 O O . GLY A 1 175 ? 1.649 -9.650 3.155 1.00 95.31 175 GLY A O 1
ATOM 1395 N N . TRP A 1 176 ? 2.376 -11.784 3.335 1.00 94.19 176 TRP A N 1
ATOM 1396 C CA . TRP A 1 176 ? 2.773 -11.968 1.951 1.00 94.19 176 TRP A CA 1
ATOM 1397 C C . TRP A 1 176 ? 1.860 -12.995 1.289 1.00 94.19 176 TRP A C 1
ATOM 1399 O O . TRP A 1 176 ? 1.658 -14.087 1.820 1.00 94.19 176 TRP A O 1
ATOM 1409 N N . GLU A 1 177 ? 1.325 -12.665 0.117 1.00 91.38 177 GLU A N 1
ATOM 1410 C CA . GLU A 1 177 ? 0.522 -13.581 -0.685 1.00 91.38 177 GLU A CA 1
ATOM 1411 C C . GLU A 1 177 ? 0.784 -13.381 -2.184 1.00 91.38 177 GLU A C 1
ATOM 1413 O O . GLU A 1 177 ? 0.567 -12.304 -2.745 1.00 91.38 177 GLU A O 1
ATOM 1418 N N . ALA A 1 178 ? 1.234 -14.449 -2.850 1.00 87.00 178 ALA A N 1
ATOM 1419 C CA . ALA A 1 178 ? 1.387 -14.518 -4.307 1.00 87.00 178 ALA A CA 1
ATOM 1420 C C . ALA A 1 178 ? 2.162 -13.330 -4.929 1.00 87.00 178 ALA A C 1
ATOM 1422 O O . ALA A 1 178 ? 1.724 -12.733 -5.920 1.00 87.00 178 ALA A O 1
ATOM 1423 N N . ASP A 1 179 ? 3.330 -13.012 -4.360 1.00 90.00 179 ASP A N 1
ATOM 1424 C CA . ASP A 1 179 ? 4.193 -11.864 -4.697 1.00 90.00 179 ASP A CA 1
ATOM 1425 C C . ASP A 1 179 ? 3.606 -10.486 -4.335 1.00 90.00 179 ASP A C 1
ATOM 1427 O O . ASP A 1 179 ? 3.961 -9.476 -4.951 1.00 90.00 179 ASP A O 1
ATOM 1431 N N . ASN A 1 180 ? 2.688 -10.413 -3.371 1.00 93.94 180 ASN A N 1
ATOM 1432 C CA . ASN A 1 180 ? 2.150 -9.147 -2.880 1.00 93.94 180 ASN A CA 1
ATOM 1433 C C . ASN A 1 180 ? 2.272 -9.060 -1.363 1.00 93.94 180 ASN A C 1
ATOM 1435 O O . ASN A 1 180 ? 1.910 -9.998 -0.657 1.00 93.94 180 ASN A O 1
ATOM 1439 N N . TRP A 1 181 ? 2.709 -7.904 -0.875 1.00 96.88 181 TRP A N 1
ATOM 1440 C CA . TRP A 1 181 ? 2.546 -7.539 0.527 1.00 96.88 181 TRP A CA 1
ATOM 1441 C C . TRP A 1 181 ? 1.161 -6.942 0.732 1.00 96.88 181 TRP A C 1
ATOM 1443 O O . TRP A 1 181 ? 0.704 -6.127 -0.080 1.00 96.88 181 TRP A O 1
ATOM 1453 N N . TRP A 1 182 ? 0.511 -7.320 1.827 1.00 97.50 182 TRP A N 1
ATOM 1454 C CA . TRP A 1 182 ? -0.780 -6.774 2.214 1.00 97.50 182 TRP A CA 1
ATOM 1455 C C . TRP A 1 182 ? -0.833 -6.383 3.686 1.00 97.50 182 TRP A C 1
ATOM 1457 O O . TRP A 1 182 ? -0.110 -6.931 4.517 1.00 97.50 182 TRP A O 1
ATOM 1467 N N . VAL A 1 183 ? -1.703 -5.423 3.998 1.00 97.81 183 VAL A N 1
ATOM 1468 C CA . VAL A 1 183 ? -2.015 -4.998 5.368 1.00 97.81 183 VAL A CA 1
ATOM 1469 C C . VAL A 1 183 ? -3.506 -4.681 5.496 1.00 97.81 183 VAL A C 1
ATOM 1471 O O . VAL A 1 183 ? -4.075 -3.983 4.652 1.00 97.81 183 VAL A O 1
ATOM 1474 N N . GLU A 1 184 ? -4.129 -5.205 6.550 1.00 97.31 184 GLU A N 1
ATOM 1475 C CA . GLU A 1 184 ? -5.467 -4.846 7.019 1.00 97.31 184 GLU A CA 1
ATOM 1476 C C . GLU A 1 184 ? -5.340 -3.934 8.244 1.00 97.31 184 GLU A C 1
ATOM 1478 O O . GLU A 1 184 ? -4.718 -4.280 9.252 1.00 97.31 184 GLU A O 1
ATOM 1483 N N . ILE A 1 185 ? -5.955 -2.761 8.152 1.00 96.12 185 ILE A N 1
ATOM 1484 C CA . ILE A 1 185 ? -5.923 -1.710 9.163 1.00 96.12 185 ILE A CA 1
ATOM 1485 C C . ILE A 1 185 ? -7.340 -1.521 9.699 1.00 96.12 185 ILE A C 1
ATOM 1487 O O . ILE A 1 185 ? -8.301 -1.488 8.932 1.00 96.12 185 ILE A O 1
ATOM 1491 N N . GLU A 1 186 ? -7.466 -1.344 11.007 1.00 93.81 186 GLU A N 1
ATOM 1492 C CA . GLU A 1 186 ? -8.678 -0.909 11.690 1.00 93.81 186 GLU A CA 1
ATOM 1493 C C . GLU A 1 186 ? -8.395 0.418 12.400 1.00 93.81 186 GLU A C 1
ATOM 1495 O O . GLU A 1 186 ? -7.505 0.510 13.243 1.00 93.81 186 GLU A O 1
ATOM 1500 N N . LEU A 1 187 ? -9.154 1.457 12.067 1.00 91.12 187 LEU A N 1
ATOM 1501 C CA . LEU A 1 187 ? -9.164 2.699 12.830 1.00 91.12 187 LEU A CA 1
ATOM 1502 C C . LEU A 1 187 ? -10.106 2.522 14.025 1.00 91.12 187 LEU A C 1
ATOM 1504 O O . LEU A 1 187 ? -11.173 1.932 13.863 1.00 91.12 187 LEU A O 1
ATOM 1508 N N . LYS A 1 188 ? -9.754 3.012 15.214 1.00 84.81 188 LYS A N 1
ATOM 1509 C CA . LYS A 1 188 ? -10.584 2.934 16.433 1.00 84.81 188 LYS A CA 1
ATOM 1510 C C . LYS A 1 188 ? -10.671 4.293 17.122 1.00 84.81 188 LYS A C 1
ATOM 1512 O O . LYS A 1 188 ? -9.651 4.956 17.259 1.00 84.81 188 LYS A O 1
ATOM 1517 N N . THR A 1 189 ? -11.862 4.668 17.581 1.00 77.88 189 THR A N 1
ATOM 1518 C CA . THR A 1 189 ? -12.069 5.760 18.552 1.00 77.88 189 THR A CA 1
ATOM 1519 C C . THR A 1 189 ? -12.087 5.193 19.966 1.00 77.88 189 THR A C 1
ATOM 1521 O O . THR A 1 189 ? -12.644 4.110 20.168 1.00 77.88 189 THR A O 1
ATOM 1524 N N . HIS A 1 190 ? -11.507 5.923 20.919 1.00 60.47 190 HIS A N 1
ATOM 1525 C CA . HIS A 1 190 ? -11.539 5.587 22.343 1.00 60.47 190 HIS A CA 1
ATOM 1526 C C . HIS A 1 190 ? -12.780 6.141 23.058 1.00 60.47 190 HIS A C 1
ATOM 1528 O O . HIS A 1 190 ? -13.276 7.216 22.645 1.00 60.47 190 HIS A O 1
#